Protein AF-A0A7C5NUI6-F1 (afdb_monomer)

Foldseek 3Di:
DAAPFLLSLLVVLVVPVDQQVSQLVLVVLCCCLAVVDDPVNQVLFAQDDPLCLLFGGWDDDDLETEGERTGEDSDAEEDDLVVVVVSVVSVLCCLVVNRPRPSCNVVSVVVVVCQAPLPHAYEYEYHYQYDYDPVSLVSVVVVVVVSSVVVVGNHHYHYHYCYNVNRRVSSVCSVQQHHAHPDDDDDDDDPPQKDWDQDPVVRDIDIDGDDDVVSVCVVDPDVVVVCVNPDDD

Secondary structure (DSSP, 8-state):
---SSHHHHHHHHHTSS-HHHHHHHHHHHHHHHHH---HHHHHHHB--STT-TT-SEEEEETTEEEEEEEE--SS--BPPHHHHHHHHHHHHHHHHTSS--GGGHHHHHHHHHHTT-TT-EEEEEEEESSB--HHHHHHHHHHHHHHHHHTT--SEEEEEEE-HHHHHHHHHHHHTTB-PPPS-------TTSEEEEE-TTT--EEEEE---HHHHHTT-SSHHHHHHHH-B-

Sequence (233 aa):
MEFKDTDDLIRRLSILNDNIEATKKLTEFYAAARLKIDSSLFAKQYTDGSDDGGIDFYHIQDSTFIIFQTKFSASPRKANLSEILREIGKLKNTLTGVNPNRKAEEFVSQLRREVNNKDANLEIVWLTTNVVDQSVKEGVQKDINKWRAANGWQINIDFIVVDKHTLENVIYDVKHGYIPYTGKKTLKLEPAQWMENRWVETNIYSVVCTVNVNDLLRWFNTWEEIDRFLQKM

pLDDT: mean 86.2, std 12.26, range [37.97, 98.31]

Nearest PDB structures (foldseek):
  8yja-assembly1_A  TM=5.101E-01  e=5.412E-01  Vibrio vulnificus MO6-24/O
  1rli-assembly1_B  TM=4.145E-01  e=6.558E+00  Bacillus subtilis

Solvent-accessible surface area (backbone atoms only — not comparable to full-atom values): 13037 Å² total; per-residue (Å²): 135,90,54,89,40,46,66,51,42,38,55,58,36,54,68,45,93,38,70,65,61,28,28,52,52,50,51,51,50,49,38,33,61,48,69,67,46,50,74,73,59,42,64,71,36,46,34,84,64,100,58,28,29,52,38,40,29,55,50,76,53,94,58,32,41,36,35,34,36,68,48,67,43,77,72,59,45,78,61,52,56,70,61,52,51,54,48,51,48,37,29,52,33,25,74,74,61,78,38,68,23,78,86,47,42,68,60,50,54,53,52,64,73,38,32,75,33,70,83,28,38,37,40,41,35,41,36,29,42,26,40,69,55,69,71,40,55,52,51,50,41,52,53,49,52,52,52,37,56,76,71,70,44,48,34,42,76,45,73,43,77,36,23,35,70,51,44,34,51,51,42,52,26,58,75,59,32,37,38,72,65,71,75,86,82,88,80,91,71,60,93,85,34,53,48,80,47,67,42,84,89,77,69,47,77,44,78,50,68,69,75,61,66,69,71,59,52,67,77,40,95,46,70,70,50,48,50,60,55,70,34,66,94

Structure (mmCIF, N/CA/C/O backbone):
data_AF-A0A7C5NUI6-F1
#
_entry.id   AF-A0A7C5NUI6-F1
#
loop_
_atom_site.group_PDB
_atom_site.id
_atom_site.type_symbol
_atom_site.label_atom_id
_atom_site.label_alt_id
_atom_site.label_comp_id
_atom_site.label_asym_id
_atom_site.label_entity_id
_atom_site.label_seq_id
_atom_site.pdbx_PDB_ins_code
_atom_site.Cartn_x
_atom_site.Cartn_y
_atom_site.Cartn_z
_atom_site.occupancy
_atom_site.B_iso_or_equiv
_atom_site.auth_seq_id
_atom_site.auth_comp_id
_atom_site.auth_asym_id
_atom_site.auth_atom_id
_atom_site.pdbx_PDB_model_num
ATOM 1 N N . MET A 1 1 ? 4.894 -11.777 -15.464 1.00 55.03 1 MET A N 1
ATOM 2 C CA . MET A 1 1 ? 6.133 -11.191 -16.021 1.00 55.03 1 MET A CA 1
ATOM 3 C C . MET A 1 1 ? 7.229 -11.459 -15.006 1.00 55.03 1 MET A C 1
ATOM 5 O O . MET A 1 1 ? 7.103 -10.982 -13.889 1.00 55.03 1 MET A O 1
ATOM 9 N N . GLU A 1 2 ? 8.224 -12.282 -15.335 1.00 78.06 2 GLU A N 1
ATOM 10 C CA . GLU A 1 2 ? 9.312 -12.591 -14.396 1.00 78.06 2 GLU A CA 1
ATOM 11 C C . GLU A 1 2 ? 10.446 -11.573 -14.555 1.00 78.06 2 GLU A C 1
ATOM 13 O O . GLU A 1 2 ? 11.090 -11.475 -15.607 1.00 78.06 2 GLU A O 1
ATOM 18 N N . PHE A 1 3 ? 10.648 -10.775 -13.509 1.00 88.06 3 PHE A N 1
ATOM 19 C CA . PHE A 1 3 ? 11.770 -9.850 -13.371 1.00 88.06 3 PHE A CA 1
ATOM 20 C C . PHE A 1 3 ? 12.954 -10.580 -12.745 1.00 88.06 3 PHE A C 1
ATOM 22 O O . PHE A 1 3 ? 12.756 -11.444 -11.894 1.00 88.06 3 PHE A O 1
ATOM 29 N N . LYS A 1 4 ? 14.186 -10.268 -13.164 1.00 88.38 4 LYS A N 1
ATOM 30 C CA . LYS A 1 4 ? 15.378 -10.904 -12.578 1.00 88.38 4 LYS A CA 1
ATOM 31 C C . LYS A 1 4 ? 15.691 -10.386 -11.174 1.00 88.38 4 LYS A C 1
ATOM 33 O O . LYS A 1 4 ? 16.071 -11.170 -10.319 1.00 88.38 4 LYS A O 1
ATOM 38 N N . ASP A 1 5 ? 15.521 -9.105 -10.961 1.00 90.56 5 ASP A N 1
ATOM 39 C CA . ASP A 1 5 ? 15.786 -8.393 -9.721 1.00 90.56 5 ASP A CA 1
ATOM 40 C C . ASP A 1 5 ? 15.102 -7.027 -9.860 1.00 90.56 5 ASP A C 1
ATOM 42 O O . ASP A 1 5 ? 14.476 -6.720 -10.889 1.00 90.56 5 ASP A O 1
ATOM 46 N N . THR A 1 6 ? 15.186 -6.206 -8.823 1.00 92.75 6 THR A N 1
ATOM 47 C CA . THR A 1 6 ? 14.559 -4.883 -8.815 1.00 92.75 6 THR A CA 1
ATOM 48 C C . THR A 1 6 ? 15.175 -3.960 -9.862 1.00 92.75 6 THR A C 1
ATOM 50 O O . THR A 1 6 ? 14.468 -3.122 -10.420 1.00 92.75 6 THR A O 1
ATOM 53 N N . ASP A 1 7 ? 16.461 -4.112 -10.183 1.00 93.38 7 ASP A N 1
ATOM 54 C CA . ASP A 1 7 ? 17.117 -3.295 -11.205 1.00 93.38 7 ASP A CA 1
ATOM 55 C C . ASP A 1 7 ? 16.635 -3.672 -12.618 1.00 93.38 7 ASP A C 1
ATOM 57 O O . ASP A 1 7 ? 16.398 -2.787 -13.442 1.00 93.38 7 ASP A O 1
ATOM 61 N N . ASP A 1 8 ? 16.385 -4.955 -12.901 1.00 94.94 8 ASP A N 1
ATOM 62 C CA . ASP A 1 8 ? 15.739 -5.418 -14.134 1.00 94.94 8 ASP A CA 1
ATOM 63 C C . ASP A 1 8 ? 14.284 -4.940 -14.222 1.00 94.94 8 ASP A C 1
ATOM 65 O O . ASP A 1 8 ? 13.861 -4.501 -15.294 1.00 94.94 8 ASP A O 1
ATOM 69 N N . LEU A 1 9 ? 13.535 -4.962 -13.112 1.00 94.62 9 LEU A N 1
ATOM 70 C CA . LEU A 1 9 ? 12.199 -4.359 -13.031 1.00 94.62 9 LEU A CA 1
ATOM 71 C C . LEU A 1 9 ? 12.252 -2.875 -13.404 1.00 94.62 9 LEU A C 1
ATOM 73 O O . LEU A 1 9 ? 11.581 -2.462 -14.349 1.00 94.62 9 LEU A O 1
ATOM 77 N N . ILE A 1 10 ? 13.084 -2.086 -12.719 1.00 94.56 10 ILE A N 1
ATOM 78 C CA . ILE A 1 10 ? 13.219 -0.646 -12.970 1.00 94.56 10 ILE A CA 1
ATOM 79 C C . ILE A 1 10 ? 13.629 -0.400 -14.418 1.00 94.56 10 ILE A C 1
ATOM 81 O O . ILE A 1 10 ? 12.991 0.391 -15.102 1.00 94.56 10 ILE A O 1
ATOM 85 N N . ARG A 1 11 ? 14.646 -1.105 -14.923 1.00 94.38 11 ARG A N 1
ATOM 86 C CA . ARG A 1 11 ? 15.126 -0.952 -16.301 1.00 94.38 11 ARG A CA 1
ATOM 87 C C . ARG A 1 11 ? 14.028 -1.226 -17.325 1.00 94.38 11 ARG A C 1
ATOM 89 O O . ARG A 1 11 ? 13.920 -0.480 -18.291 1.00 94.38 11 ARG A O 1
ATOM 96 N N . ARG A 1 12 ? 13.225 -2.278 -17.141 1.00 93.94 12 ARG A N 1
ATOM 97 C CA . ARG A 1 12 ? 12.127 -2.609 -18.064 1.00 93.94 12 ARG A CA 1
ATOM 98 C C . ARG A 1 12 ? 11.007 -1.583 -18.012 1.00 93.94 12 ARG A C 1
ATOM 100 O O . ARG A 1 12 ? 10.506 -1.202 -19.064 1.00 93.94 12 ARG A O 1
ATOM 107 N N . LEU A 1 13 ? 10.644 -1.124 -16.817 1.00 93.88 13 LEU A N 1
ATOM 108 C CA . LEU A 1 13 ? 9.632 -0.084 -16.657 1.00 93.88 13 LEU A CA 1
ATOM 109 C C . LEU A 1 13 ? 10.104 1.263 -17.218 1.00 93.88 13 LEU A C 1
ATOM 111 O O . LEU A 1 13 ? 9.317 1.953 -17.848 1.00 93.88 13 LEU A O 1
ATOM 115 N N . SER A 1 14 ? 11.392 1.594 -17.102 1.00 91.75 14 SER A N 1
ATOM 116 C CA . SER A 1 14 ? 11.980 2.821 -17.662 1.00 91.75 14 SER A CA 1
ATOM 117 C C . SER A 1 14 ? 11.965 2.887 -19.194 1.00 91.75 14 SER A C 1
ATOM 119 O O . SER A 1 14 ? 12.135 3.966 -19.749 1.00 91.75 14 SER A O 1
ATOM 121 N N . ILE A 1 15 ? 11.803 1.755 -19.893 1.00 91.75 15 ILE A N 1
ATOM 122 C CA . ILE A 1 15 ? 11.674 1.722 -21.365 1.00 91.75 15 ILE A CA 1
ATOM 123 C C . ILE A 1 15 ? 10.267 2.158 -21.801 1.00 91.75 15 ILE A C 1
ATOM 125 O O . ILE A 1 15 ? 10.063 2.578 -22.941 1.00 91.75 15 ILE A O 1
ATOM 129 N N . LEU A 1 16 ? 9.287 2.077 -20.898 1.00 83.88 16 LEU A N 1
ATOM 130 C CA . LEU A 1 16 ? 7.975 2.664 -21.112 1.00 83.88 16 LEU A CA 1
ATOM 131 C C . LEU A 1 16 ? 8.189 4.180 -21.044 1.00 83.88 16 LEU A C 1
ATOM 133 O O . LEU A 1 16 ? 8.435 4.723 -19.973 1.00 83.88 16 LEU A O 1
ATOM 137 N N . ASN A 1 17 ? 8.149 4.867 -22.187 1.00 69.50 17 ASN A N 1
ATOM 138 C CA . ASN A 1 17 ? 8.405 6.314 -22.306 1.00 69.50 17 ASN A CA 1
ATOM 139 C C . ASN A 1 17 ? 7.356 7.202 -21.586 1.00 69.50 17 ASN A C 1
ATOM 141 O O . ASN A 1 17 ? 7.236 8.388 -21.885 1.00 69.50 17 ASN A O 1
ATOM 145 N N . ASP A 1 18 ? 6.588 6.631 -20.660 1.00 83.00 1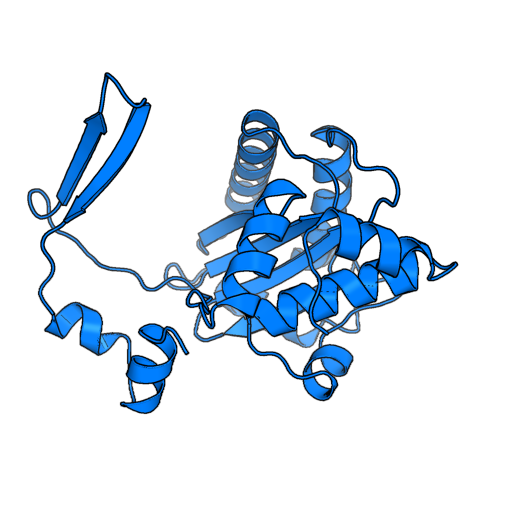8 ASP A N 1
ATOM 146 C CA . ASP A 1 18 ? 5.533 7.259 -19.884 1.00 83.00 18 ASP A CA 1
ATOM 147 C C . ASP A 1 18 ? 5.622 6.804 -18.416 1.00 83.00 18 ASP A C 1
ATOM 149 O O . ASP A 1 18 ? 5.443 5.627 -18.089 1.00 83.00 18 ASP A O 1
ATOM 153 N N . ASN A 1 19 ? 5.885 7.759 -17.518 1.00 84.44 19 ASN A N 1
ATOM 154 C CA . ASN A 1 19 ? 5.946 7.517 -16.075 1.00 84.44 19 ASN A CA 1
ATOM 155 C C . ASN A 1 19 ? 4.603 7.047 -15.499 1.00 84.44 19 ASN A C 1
ATOM 157 O O . ASN A 1 19 ? 4.601 6.364 -14.472 1.00 84.44 19 ASN A O 1
ATOM 161 N N . ILE A 1 20 ? 3.479 7.410 -16.125 1.00 87.50 20 ILE A N 1
ATOM 162 C CA . ILE A 1 20 ? 2.146 6.975 -15.699 1.00 87.50 20 ILE A CA 1
ATOM 163 C C . ILE A 1 20 ? 2.014 5.475 -15.960 1.00 87.50 20 ILE A C 1
ATOM 165 O O . ILE A 1 20 ? 1.755 4.709 -15.032 1.00 87.50 20 ILE A O 1
ATOM 169 N N . GLU A 1 21 ? 2.310 5.030 -17.182 1.00 90.75 21 GLU A N 1
ATOM 170 C CA . GLU A 1 21 ? 2.282 3.606 -17.529 1.00 90.75 21 GLU A CA 1
ATOM 171 C C . GLU A 1 21 ? 3.308 2.793 -16.718 1.00 90.75 21 GLU A C 1
ATOM 173 O O . GLU A 1 21 ? 2.997 1.698 -16.246 1.00 90.75 21 GLU A O 1
ATOM 178 N N . ALA A 1 22 ? 4.506 3.333 -16.468 1.00 92.56 22 ALA A N 1
ATOM 179 C CA . ALA A 1 22 ? 5.491 2.690 -15.595 1.00 92.56 22 ALA A CA 1
ATOM 180 C C . ALA A 1 22 ? 4.980 2.534 -14.150 1.00 92.56 22 ALA A C 1
ATOM 182 O O . ALA A 1 22 ? 5.147 1.472 -13.544 1.00 92.56 22 ALA A O 1
ATOM 183 N N . THR A 1 23 ? 4.315 3.561 -13.612 1.00 93.00 23 THR A N 1
ATOM 184 C CA . THR A 1 23 ? 3.687 3.521 -12.282 1.00 93.00 23 THR A CA 1
ATOM 185 C C . THR A 1 23 ? 2.588 2.466 -12.245 1.00 93.00 23 THR A C 1
ATOM 187 O O . THR A 1 23 ? 2.624 1.586 -11.390 1.00 93.00 23 THR A O 1
ATOM 190 N N . LYS A 1 24 ? 1.684 2.468 -13.228 1.00 94.00 24 LYS A N 1
ATOM 191 C CA . LYS A 1 24 ? 0.619 1.470 -13.365 1.00 94.00 24 LYS A CA 1
ATOM 192 C C . LYS A 1 24 ? 1.153 0.044 -13.414 1.00 94.00 24 LYS A C 1
ATOM 194 O O . LYS A 1 24 ? 0.630 -0.830 -12.728 1.00 94.00 24 LYS A O 1
ATOM 199 N N . LYS A 1 25 ? 2.200 -0.207 -14.202 1.00 94.50 25 LYS A N 1
ATOM 200 C CA . LYS A 1 25 ? 2.812 -1.537 -14.329 1.00 94.50 25 LYS A CA 1
ATOM 201 C C . LYS A 1 25 ? 3.523 -1.982 -13.056 1.00 94.50 25 LYS A C 1
ATOM 203 O O . LYS A 1 25 ? 3.484 -3.170 -12.738 1.00 94.50 25 LYS A O 1
ATOM 208 N N . LEU A 1 26 ? 4.116 -1.054 -12.302 1.00 95.88 26 LEU A N 1
ATOM 209 C CA . LEU A 1 26 ? 4.642 -1.337 -10.967 1.00 95.88 26 LEU A CA 1
ATOM 210 C C . LEU A 1 26 ? 3.517 -1.729 -9.997 1.00 95.88 26 LEU A C 1
ATOM 212 O O . LEU A 1 26 ? 3.643 -2.731 -9.290 1.00 95.88 26 LEU A O 1
ATOM 216 N N . THR A 1 27 ? 2.411 -0.980 -9.994 1.00 96.12 27 THR A N 1
ATOM 217 C CA . THR A 1 27 ? 1.225 -1.276 -9.178 1.00 96.12 27 THR A CA 1
ATOM 218 C C . THR A 1 27 ? 0.625 -2.636 -9.545 1.00 96.12 27 THR A C 1
ATOM 220 O O . THR A 1 27 ? 0.371 -3.442 -8.653 1.00 96.12 27 THR A O 1
ATOM 223 N N . GLU A 1 28 ? 0.459 -2.925 -10.841 1.00 95.56 28 GLU A N 1
ATOM 224 C CA . GLU A 1 28 ? -0.064 -4.201 -11.352 1.00 95.56 28 GLU A CA 1
ATOM 225 C C . GLU A 1 28 ? 0.832 -5.372 -10.937 1.00 95.56 28 GLU A C 1
ATOM 227 O O . GLU A 1 28 ? 0.337 -6.380 -10.433 1.00 95.56 28 GLU A O 1
ATOM 232 N N . PHE A 1 29 ? 2.156 -5.227 -11.082 1.00 94.44 29 PHE A N 1
ATOM 233 C CA . PHE A 1 29 ? 3.116 -6.237 -10.639 1.00 94.44 29 PHE A CA 1
ATOM 234 C C . PHE A 1 29 ? 2.954 -6.551 -9.150 1.00 94.44 29 PHE A C 1
ATOM 236 O O . PHE A 1 29 ? 2.818 -7.719 -8.784 1.00 94.44 29 PHE A O 1
ATOM 243 N N . TYR A 1 30 ? 2.947 -5.525 -8.295 1.00 94.19 30 TYR A N 1
ATOM 244 C CA . TYR A 1 30 ? 2.865 -5.734 -6.854 1.00 94.19 30 TYR A CA 1
ATOM 245 C C . TYR A 1 30 ? 1.499 -6.294 -6.431 1.00 94.19 30 TYR A C 1
ATOM 247 O O . TYR A 1 30 ? 1.446 -7.228 -5.632 1.00 94.19 30 TYR A O 1
ATOM 255 N N . ALA A 1 31 ? 0.398 -5.800 -7.008 1.00 93.56 31 ALA A N 1
ATOM 256 C CA . ALA A 1 31 ? -0.945 -6.322 -6.752 1.00 93.56 31 ALA A CA 1
ATOM 257 C C . ALA A 1 31 ? -1.065 -7.804 -7.148 1.00 93.56 31 ALA A C 1
ATOM 259 O O . ALA A 1 31 ? -1.559 -8.618 -6.368 1.00 93.56 31 ALA A O 1
ATOM 260 N N . ALA A 1 32 ? -0.551 -8.191 -8.316 1.00 91.25 32 ALA A N 1
ATOM 261 C CA . ALA A 1 32 ? -0.559 -9.583 -8.756 1.00 91.25 32 ALA A CA 1
ATOM 262 C C . ALA A 1 32 ? 0.326 -10.477 -7.870 1.00 91.25 32 ALA A C 1
ATOM 264 O O . ALA A 1 32 ? -0.080 -11.577 -7.483 1.00 91.25 32 ALA A O 1
ATOM 265 N N . ALA A 1 33 ? 1.524 -10.004 -7.516 1.00 88.19 33 ALA A N 1
ATOM 266 C CA . ALA A 1 33 ? 2.463 -10.745 -6.678 1.00 88.19 33 ALA A CA 1
ATOM 267 C C . ALA A 1 33 ? 1.897 -10.993 -5.274 1.00 88.19 33 ALA A C 1
ATOM 269 O O . ALA A 1 33 ? 1.941 -12.115 -4.767 1.00 88.19 33 ALA A O 1
ATOM 270 N N . ARG A 1 34 ? 1.349 -9.939 -4.664 1.00 85.88 34 ARG A N 1
ATOM 271 C CA . ARG A 1 34 ? 1.064 -9.885 -3.232 1.00 85.88 34 ARG A CA 1
ATOM 272 C C . ARG A 1 34 ? -0.400 -10.172 -2.903 1.00 85.88 34 ARG A C 1
ATOM 274 O O . ARG A 1 34 ? -0.662 -10.836 -1.908 1.00 85.88 34 ARG A O 1
ATOM 281 N N . LEU A 1 35 ? -1.336 -9.715 -3.735 1.00 87.19 35 LEU A N 1
ATOM 282 C CA . LEU A 1 35 ? -2.787 -9.849 -3.530 1.00 87.19 35 LEU A CA 1
ATOM 283 C C . LEU A 1 35 ? -3.449 -10.860 -4.483 1.00 87.19 35 LEU A C 1
ATOM 285 O O . LEU A 1 35 ? -4.649 -11.088 -4.387 1.00 87.19 35 LEU A O 1
ATOM 289 N N . LYS A 1 36 ? -2.693 -11.459 -5.417 1.00 85.81 36 LYS A N 1
ATOM 290 C CA . LYS A 1 36 ? -3.215 -12.402 -6.431 1.00 85.81 36 LYS A CA 1
ATOM 291 C C . LYS A 1 36 ? -4.334 -11.825 -7.297 1.00 85.81 36 LYS A C 1
ATOM 293 O O . LYS A 1 36 ? -5.205 -12.545 -7.774 1.00 85.81 36 LYS A O 1
ATOM 298 N N . ILE A 1 37 ? -4.264 -10.521 -7.537 1.00 89.50 37 ILE A N 1
ATOM 299 C CA . ILE A 1 37 ? -5.205 -9.795 -8.384 1.00 89.50 37 ILE A CA 1
ATOM 300 C C . ILE A 1 37 ? -4.847 -10.038 -9.847 1.00 89.50 37 ILE A C 1
ATOM 302 O O . ILE A 1 37 ? -3.723 -9.768 -10.271 1.00 89.50 37 ILE A O 1
ATOM 306 N N . ASP A 1 38 ? -5.803 -10.548 -10.620 1.00 90.69 38 ASP A N 1
ATOM 307 C CA . ASP A 1 38 ? -5.663 -10.667 -12.068 1.00 90.69 38 ASP A CA 1
ATOM 308 C C . ASP A 1 38 ? -5.817 -9.305 -12.770 1.00 90.69 38 ASP A C 1
ATOM 310 O O . ASP A 1 38 ? -6.366 -8.350 -12.216 1.00 90.69 38 ASP A O 1
ATOM 314 N N . SER A 1 39 ? -5.368 -9.207 -14.024 1.00 91.38 39 SER A N 1
ATOM 315 C CA . SER A 1 39 ? -5.403 -7.948 -14.781 1.00 91.38 39 SER A CA 1
ATOM 316 C C . SER A 1 39 ? -6.815 -7.380 -14.987 1.00 91.38 39 SER A C 1
ATOM 318 O O . SER A 1 39 ? -6.969 -6.165 -15.119 1.00 91.38 39 SER A O 1
ATOM 320 N N . SER A 1 40 ? -7.857 -8.220 -15.015 1.00 93.50 40 SER A N 1
ATOM 321 C CA . SER A 1 40 ? -9.240 -7.765 -15.204 1.00 93.50 40 SER A CA 1
ATOM 322 C C . SER A 1 40 ? -9.790 -7.097 -13.945 1.00 93.50 40 SER A C 1
ATOM 324 O O . SER A 1 40 ? -10.441 -6.052 -14.031 1.00 93.50 40 SER A O 1
ATOM 326 N N . LEU A 1 41 ? -9.491 -7.661 -12.772 1.00 92.94 41 LEU A N 1
ATOM 327 C CA . LEU A 1 41 ? -9.836 -7.075 -11.485 1.00 92.94 41 LEU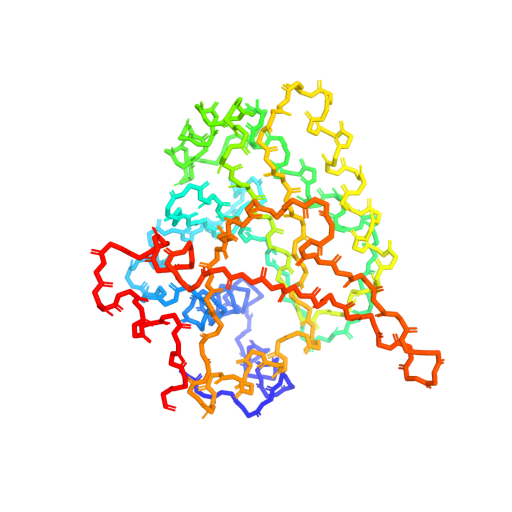 A CA 1
ATOM 328 C C . LEU A 1 41 ? -8.966 -5.848 -11.201 1.00 92.94 41 LEU A C 1
ATOM 330 O O . LEU A 1 41 ? -9.493 -4.818 -10.781 1.00 92.94 41 LEU A O 1
ATOM 334 N N . PHE A 1 42 ? -7.674 -5.911 -11.537 1.00 94.94 42 PHE A N 1
ATOM 335 C CA . PHE A 1 42 ? -6.765 -4.774 -11.437 1.00 94.94 42 PHE A CA 1
ATOM 336 C C . PHE A 1 42 ? -7.297 -3.561 -12.203 1.00 94.94 42 PHE A C 1
ATOM 338 O O . PHE A 1 42 ? -7.398 -2.477 -11.641 1.00 94.94 42 PHE A O 1
ATOM 345 N N . ALA A 1 43 ? -7.725 -3.741 -13.455 1.00 92.00 43 ALA A N 1
ATOM 346 C CA . ALA A 1 43 ? -8.252 -2.650 -14.273 1.00 92.00 43 ALA A CA 1
ATOM 347 C C . ALA A 1 43 ? -9.508 -1.978 -13.683 1.00 92.00 43 ALA A C 1
ATOM 349 O O . ALA A 1 43 ? -9.739 -0.799 -13.939 1.00 92.00 43 ALA A O 1
ATOM 350 N N . LYS A 1 44 ? -10.313 -2.706 -12.895 1.00 91.44 44 LYS A N 1
ATOM 351 C CA . LYS A 1 44 ? -11.495 -2.161 -12.203 1.00 91.44 44 LYS A CA 1
ATOM 352 C C . LYS A 1 44 ? -11.139 -1.385 -10.935 1.00 91.44 44 LYS A C 1
ATOM 354 O O . LYS A 1 44 ? -11.903 -0.519 -10.530 1.00 91.44 44 LYS A O 1
ATOM 359 N N . GLN A 1 45 ? -10.021 -1.732 -10.306 1.00 94.00 45 GLN A N 1
ATOM 360 C CA . GLN A 1 45 ? -9.584 -1.213 -9.007 1.00 94.00 45 GLN A CA 1
ATOM 361 C C . GLN A 1 45 ? -8.454 -0.178 -9.114 1.00 94.00 45 GLN A C 1
ATOM 363 O O . GLN A 1 45 ? -8.161 0.516 -8.144 1.00 94.00 45 GLN A O 1
ATOM 368 N N . TYR A 1 46 ? -7.821 -0.066 -10.283 1.00 92.88 46 TYR A N 1
ATOM 369 C CA . TYR A 1 46 ? -6.797 0.927 -10.581 1.00 92.88 46 TYR A CA 1
ATOM 370 C C . TYR A 1 46 ? -7.425 2.282 -10.916 1.00 92.88 46 TYR A C 1
ATOM 372 O O . TYR A 1 46 ? -8.283 2.413 -11.796 1.00 92.88 46 TYR A O 1
ATOM 380 N N . THR A 1 47 ? -6.963 3.316 -10.229 1.00 86.75 47 THR A N 1
ATOM 381 C CA . THR A 1 47 ? -7.505 4.667 -10.287 1.00 86.75 47 THR A CA 1
ATOM 382 C C . THR A 1 47 ? -6.495 5.611 -10.919 1.00 86.75 47 THR A C 1
ATOM 384 O O . THR A 1 47 ? -5.748 6.297 -10.246 1.00 86.75 47 THR A O 1
ATOM 387 N N . ASP A 1 48 ? -6.503 5.648 -12.250 1.00 70.38 48 ASP A N 1
ATOM 388 C CA . ASP A 1 48 ? -5.711 6.596 -13.044 1.00 70.38 48 ASP A CA 1
ATOM 389 C C . ASP A 1 48 ? -6.449 7.933 -13.249 1.00 70.38 48 ASP A C 1
ATOM 391 O O . ASP A 1 48 ? -7.659 7.920 -13.540 1.00 70.38 48 ASP A O 1
ATOM 395 N N . GLY A 1 49 ? -5.731 9.059 -13.168 1.00 63.94 49 GLY A N 1
ATOM 396 C CA . GLY A 1 49 ? -6.198 10.388 -13.581 1.00 63.94 49 GLY A CA 1
ATOM 397 C C . GLY A 1 49 ? -5.891 11.537 -12.612 1.00 63.94 49 GLY A C 1
ATOM 398 O O . GLY A 1 49 ? -5.447 11.346 -11.488 1.00 63.94 49 GLY A O 1
ATOM 399 N N . SER A 1 50 ? -6.188 12.768 -13.043 1.00 58.56 50 SER A N 1
ATO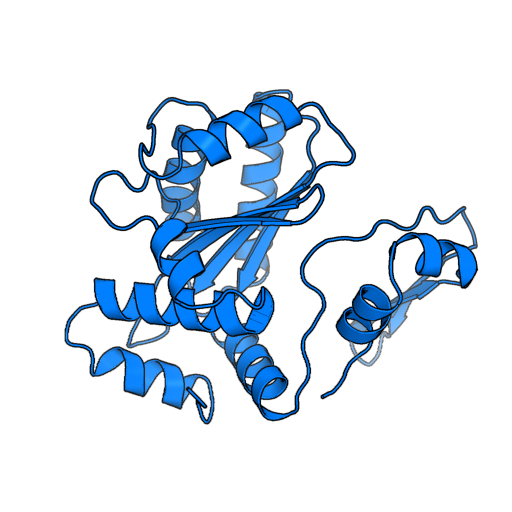M 400 C CA . SER A 1 50 ? -5.959 14.006 -12.273 1.00 58.56 50 SER A CA 1
ATOM 401 C C . SER A 1 50 ? -6.746 14.111 -10.957 1.00 58.56 50 SER A C 1
ATOM 403 O O . SER A 1 50 ? -6.391 14.931 -10.112 1.00 58.56 50 SER A O 1
ATOM 405 N N . ASP A 1 51 ? -7.772 13.272 -10.777 1.00 61.12 51 ASP A N 1
ATOM 406 C CA . ASP A 1 51 ? -8.680 13.250 -9.619 1.00 61.12 51 ASP A CA 1
ATOM 407 C C . ASP A 1 51 ? -8.534 11.955 -8.786 1.00 61.12 51 ASP A C 1
ATOM 409 O O . ASP A 1 51 ? -9.477 11.506 -8.131 1.00 61.12 51 ASP A O 1
ATOM 413 N N . ASP A 1 52 ? -7.354 11.324 -8.817 1.00 69.31 52 ASP A N 1
ATOM 414 C CA . ASP A 1 52 ? -7.047 10.083 -8.085 1.00 69.31 52 ASP A CA 1
ATOM 415 C C . ASP A 1 52 ? -7.147 10.223 -6.551 1.00 69.31 52 ASP A C 1
ATOM 417 O O . ASP A 1 52 ? -7.250 9.238 -5.813 1.00 69.31 52 ASP A O 1
ATOM 421 N N . GLY A 1 53 ? -7.134 11.455 -6.036 1.00 79.25 53 GLY A N 1
ATOM 422 C CA . GLY A 1 53 ? -7.183 11.722 -4.605 1.00 79.25 53 GLY A CA 1
ATOM 423 C C . GLY A 1 53 ? -6.033 11.072 -3.819 1.00 79.25 53 GLY A C 1
ATOM 424 O O . GLY A 1 53 ? -6.163 10.876 -2.612 1.00 79.25 53 GLY A O 1
ATOM 425 N N . GLY A 1 54 ? -4.920 10.723 -4.470 1.00 87.44 54 GLY A N 1
ATOM 426 C CA . GLY A 1 54 ? -3.804 9.986 -3.874 1.00 87.44 54 GLY A CA 1
ATOM 427 C C . GLY A 1 54 ? -4.062 8.497 -3.603 1.00 87.44 54 GLY A C 1
ATOM 428 O O . GLY A 1 54 ? -3.361 7.917 -2.774 1.00 87.44 54 GLY A O 1
ATOM 429 N N . ILE A 1 55 ? -5.071 7.906 -4.245 1.00 93.38 55 ILE A N 1
ATOM 430 C CA . ILE A 1 55 ? -5.311 6.460 -4.304 1.00 93.38 55 ILE A CA 1
ATOM 431 C C . ILE A 1 55 ? -4.979 6.043 -5.736 1.00 93.38 55 ILE A C 1
ATOM 433 O O . ILE A 1 55 ? -5.659 6.504 -6.646 1.00 93.38 55 ILE A O 1
ATOM 437 N N . ASP A 1 56 ? -3.986 5.177 -5.938 1.00 92.88 56 ASP A N 1
ATOM 438 C CA . ASP A 1 56 ? -3.664 4.626 -7.267 1.00 92.88 56 ASP A CA 1
ATOM 439 C C . ASP A 1 56 ? -4.353 3.280 -7.506 1.00 92.88 56 ASP A C 1
ATOM 441 O O . ASP A 1 56 ? -4.674 2.907 -8.632 1.00 92.88 56 ASP A O 1
ATOM 445 N N . PHE A 1 57 ? -4.551 2.510 -6.441 1.00 95.56 57 PHE A N 1
ATOM 446 C CA . PHE A 1 57 ? -5.237 1.227 -6.471 1.00 95.56 57 PHE A CA 1
ATOM 447 C C . PHE A 1 57 ? -5.843 0.952 -5.100 1.00 95.56 57 PHE A C 1
ATOM 449 O O . PHE A 1 57 ? -5.295 1.372 -4.077 1.00 95.56 57 PHE A O 1
ATOM 456 N N . TYR A 1 58 ? -6.962 0.235 -5.068 1.00 95.94 58 TYR A N 1
ATOM 457 C CA . TYR A 1 58 ? -7.602 -0.168 -3.824 1.00 95.94 58 TYR A CA 1
ATOM 458 C C . TYR A 1 58 ? -8.085 -1.615 -3.874 1.00 95.94 58 TYR A C 1
ATOM 460 O O . TYR A 1 58 ? -8.448 -2.140 -4.923 1.00 95.94 58 TYR A O 1
ATOM 468 N N . HIS A 1 59 ? -8.136 -2.260 -2.717 1.00 95.69 59 HIS A N 1
ATOM 469 C CA . HIS A 1 59 ? -8.668 -3.609 -2.585 1.00 95.69 59 HIS A CA 1
ATOM 470 C C . HIS A 1 59 ? -9.294 -3.809 -1.204 1.00 95.69 59 HIS A C 1
ATOM 472 O O . HIS A 1 59 ? -8.921 -3.134 -0.246 1.00 95.69 59 HIS A O 1
ATOM 478 N N . ILE A 1 60 ? -10.247 -4.731 -1.097 1.00 93.19 60 ILE A N 1
ATOM 479 C CA . ILE A 1 60 ? -10.826 -5.151 0.182 1.00 93.19 60 ILE A CA 1
ATOM 480 C C . ILE A 1 60 ? -10.654 -6.657 0.271 1.00 93.19 60 ILE A C 1
ATOM 482 O O . ILE A 1 60 ? -11.097 -7.379 -0.620 1.00 93.19 60 ILE A O 1
ATOM 486 N N . GLN A 1 61 ? -10.024 -7.109 1.348 1.00 87.38 61 GLN A N 1
ATOM 487 C CA . GLN A 1 61 ? -9.844 -8.520 1.652 1.00 87.38 61 GLN A CA 1
ATOM 488 C C . GLN A 1 61 ? -10.214 -8.742 3.119 1.00 87.38 61 GLN A C 1
ATOM 490 O O . GLN A 1 61 ? -9.596 -8.161 4.010 1.00 87.38 61 GLN A O 1
ATOM 495 N N . ASP A 1 62 ? -11.226 -9.571 3.370 1.00 85.12 62 ASP A N 1
ATOM 496 C CA . ASP A 1 62 ? -11.833 -9.752 4.694 1.00 85.12 62 ASP A CA 1
ATOM 497 C C . ASP A 1 62 ? -12.235 -8.398 5.330 1.00 85.12 62 ASP A C 1
ATOM 499 O O . ASP A 1 62 ? -12.992 -7.631 4.737 1.00 85.12 62 ASP A O 1
ATOM 503 N N . SER A 1 63 ? -11.724 -8.089 6.528 1.00 86.75 63 SER A N 1
ATOM 504 C CA . SER A 1 63 ? -11.908 -6.812 7.232 1.00 86.75 63 SER A CA 1
ATOM 505 C C . SER A 1 63 ? -10.772 -5.807 6.984 1.00 86.75 63 SER A C 1
ATOM 507 O O . SER A 1 63 ? -10.654 -4.809 7.703 1.00 86.75 63 SER A O 1
ATOM 509 N N . THR A 1 64 ? -9.921 -6.055 5.984 1.00 92.31 64 THR A N 1
ATOM 510 C CA . THR A 1 64 ? -8.797 -5.185 5.634 1.00 92.31 64 THR A CA 1
ATOM 511 C C . THR A 1 64 ? -9.082 -4.408 4.352 1.00 92.31 64 THR A C 1
ATOM 513 O O . THR A 1 64 ? -9.240 -4.967 3.267 1.00 92.31 64 THR A O 1
ATOM 516 N N . PHE A 1 65 ? -9.076 -3.086 4.482 1.00 96.06 65 PHE A N 1
ATOM 517 C CA . PHE A 1 65 ? -9.087 -2.127 3.387 1.00 96.06 65 PHE A CA 1
ATOM 518 C C . PHE A 1 65 ? -7.648 -1.818 2.997 1.00 96.06 65 PHE A C 1
ATOM 520 O O . PHE A 1 65 ? -6.836 -1.471 3.849 1.00 96.06 65 PHE A O 1
ATOM 527 N N . ILE A 1 66 ? -7.321 -1.925 1.717 1.00 96.69 66 ILE A N 1
ATOM 528 C CA . ILE A 1 66 ? -5.959 -1.765 1.213 1.00 96.69 66 ILE A CA 1
ATOM 529 C C . ILE A 1 66 ? -5.960 -0.638 0.191 1.00 96.69 66 ILE A C 1
ATOM 531 O O . ILE A 1 66 ? -6.762 -0.643 -0.741 1.00 96.69 66 ILE A O 1
ATOM 535 N N . ILE A 1 67 ? -5.053 0.319 0.360 1.00 96.38 67 ILE A N 1
ATOM 536 C CA . ILE A 1 67 ? -4.822 1.416 -0.578 1.00 96.38 67 ILE A CA 1
ATOM 537 C C . ILE A 1 67 ? -3.364 1.393 -0.995 1.00 96.38 67 ILE A C 1
ATOM 539 O O . ILE A 1 67 ? -2.479 1.388 -0.143 1.00 96.38 67 ILE A O 1
ATOM 543 N N . PHE A 1 68 ? -3.107 1.433 -2.296 1.00 96.38 68 PHE A N 1
ATOM 544 C CA . PHE A 1 68 ? -1.770 1.666 -2.821 1.00 96.38 68 PHE A CA 1
ATOM 545 C C . PHE A 1 68 ? -1.635 3.125 -3.236 1.00 96.38 68 PHE A C 1
ATOM 547 O O . PHE A 1 68 ? -2.498 3.677 -3.919 1.00 96.38 68 PHE A O 1
ATOM 554 N N . GLN A 1 69 ? -0.512 3.715 -2.849 1.00 95.00 69 GLN A N 1
ATOM 555 C CA . GLN A 1 69 ? -0.007 4.962 -3.389 1.00 95.00 69 GLN A CA 1
ATOM 556 C C . GLN A 1 69 ? 1.387 4.690 -3.953 1.00 95.00 69 GLN A C 1
ATOM 558 O O . GLN A 1 69 ? 2.302 4.305 -3.221 1.00 95.00 69 GLN A O 1
ATOM 563 N N . THR A 1 70 ? 1.535 4.838 -5.263 1.00 95.19 70 THR A N 1
ATOM 564 C CA . THR A 1 70 ? 2.661 4.334 -6.048 1.00 95.19 70 THR A CA 1
ATOM 565 C C . THR A 1 70 ? 3.487 5.484 -6.613 1.00 95.19 70 THR A C 1
ATOM 567 O O . THR A 1 70 ? 2.975 6.454 -7.167 1.00 95.19 70 THR A O 1
ATOM 570 N N . LYS A 1 71 ? 4.813 5.390 -6.502 1.00 93.38 71 LYS A N 1
ATOM 571 C CA . LYS A 1 71 ? 5.753 6.340 -7.109 1.00 93.38 71 LYS A CA 1
ATOM 572 C C . LYS A 1 71 ? 6.894 5.605 -7.791 1.00 93.38 71 LYS A C 1
ATOM 574 O O . LYS A 1 71 ? 7.811 5.111 -7.130 1.00 93.38 71 LYS A O 1
ATOM 579 N N . PHE A 1 72 ? 6.867 5.591 -9.118 1.00 94.69 72 PHE A N 1
ATOM 580 C CA . PHE A 1 72 ? 7.978 5.108 -9.925 1.00 94.69 72 PHE A CA 1
ATOM 581 C C . PHE A 1 72 ? 9.065 6.183 -10.103 1.00 94.69 72 PHE A C 1
ATOM 583 O O . PHE A 1 72 ? 8.780 7.358 -10.327 1.00 94.69 72 PHE A O 1
ATOM 590 N N . SER A 1 73 ? 10.324 5.760 -10.025 1.00 93.81 73 SER A N 1
ATOM 591 C CA . SER A 1 73 ? 11.507 6.518 -10.434 1.00 93.81 73 SER A CA 1
ATOM 592 C C . SER A 1 73 ? 12.453 5.602 -11.205 1.00 93.81 73 SER A C 1
ATOM 594 O O . SER A 1 73 ? 12.888 4.574 -10.677 1.00 93.81 73 SER A O 1
ATOM 596 N N . ALA A 1 74 ? 12.818 6.008 -12.421 1.00 93.56 74 ALA A N 1
ATOM 597 C CA . ALA A 1 74 ? 13.840 5.338 -13.227 1.00 93.56 74 ALA A CA 1
ATOM 598 C C . ALA A 1 74 ? 15.240 5.406 -12.585 1.00 93.56 74 ALA A C 1
ATOM 600 O O . ALA A 1 74 ? 16.076 4.535 -12.817 1.00 93.56 74 ALA A O 1
ATOM 601 N N . SER A 1 75 ? 15.469 6.422 -11.746 1.00 93.38 75 SER A N 1
ATOM 602 C CA . SER A 1 75 ? 16.710 6.647 -11.003 1.00 93.38 75 SER A CA 1
ATOM 603 C C . SER A 1 75 ? 16.393 6.679 -9.504 1.00 93.38 75 SER A C 1
ATOM 605 O O . SER A 1 75 ? 16.112 7.753 -8.959 1.00 93.38 75 SER A O 1
ATOM 607 N N . PRO A 1 76 ? 16.365 5.515 -8.829 1.00 92.81 76 PRO A N 1
ATOM 608 C CA . PRO A 1 76 ? 16.095 5.423 -7.400 1.00 92.81 76 PRO A CA 1
ATOM 609 C C . PRO A 1 76 ? 16.949 6.372 -6.564 1.00 92.81 76 PRO A C 1
ATOM 611 O O . PRO A 1 76 ? 18.169 6.436 -6.711 1.00 92.81 76 PRO A O 1
ATOM 614 N N . ARG A 1 77 ? 16.307 7.069 -5.632 1.00 94.88 77 ARG A N 1
ATOM 615 C CA . ARG A 1 77 ? 16.956 7.925 -4.634 1.00 94.88 77 ARG A CA 1
ATOM 616 C C . ARG A 1 77 ? 16.352 7.685 -3.258 1.00 94.88 77 ARG A C 1
ATOM 618 O O . ARG A 1 77 ? 15.342 6.997 -3.128 1.00 94.88 77 ARG A O 1
ATOM 625 N N . LYS A 1 78 ? 16.941 8.283 -2.224 1.00 95.56 78 LYS A N 1
ATOM 626 C CA . LYS A 1 78 ? 16.307 8.325 -0.904 1.00 95.56 78 LYS A CA 1
ATOM 627 C C . LYS A 1 78 ? 15.070 9.222 -0.940 1.00 95.56 78 LYS A C 1
ATOM 629 O O . LYS A 1 78 ? 15.153 10.369 -1.384 1.00 95.56 78 LYS A O 1
ATOM 634 N N . ALA A 1 79 ? 13.936 8.701 -0.483 1.00 93.81 79 ALA A N 1
ATOM 635 C CA . ALA A 1 79 ? 12.700 9.460 -0.366 1.00 93.81 79 ALA A CA 1
ATOM 636 C C . ALA A 1 79 ? 12.755 10.419 0.831 1.00 93.81 79 ALA A C 1
ATOM 638 O O . ALA A 1 79 ? 13.323 10.108 1.878 1.00 93.81 79 ALA A O 1
ATOM 639 N N . ASN A 1 80 ? 12.130 11.586 0.683 1.00 93.19 80 ASN A N 1
ATOM 640 C CA . ASN A 1 80 ? 12.013 12.569 1.755 1.00 93.19 80 ASN A CA 1
ATOM 641 C C . ASN A 1 80 ? 10.664 12.419 2.473 1.00 93.19 80 ASN A C 1
ATOM 643 O O . ASN A 1 80 ? 9.627 12.265 1.830 1.00 93.19 80 ASN A O 1
ATOM 647 N N . LEU A 1 81 ? 10.668 12.547 3.802 1.00 95.44 81 LEU A N 1
ATOM 648 C CA . LEU A 1 81 ? 9.459 12.597 4.621 1.00 95.44 81 LEU A CA 1
ATOM 649 C C . LEU A 1 81 ? 8.432 13.617 4.108 1.00 95.44 81 LEU A C 1
ATOM 651 O O . LEU A 1 81 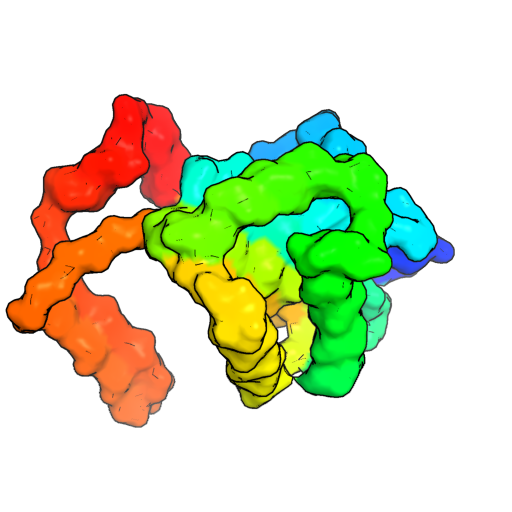? 7.259 13.281 3.996 1.00 95.44 81 LEU A O 1
ATOM 655 N N . SER A 1 82 ? 8.848 14.838 3.760 1.00 95.62 82 SER A N 1
ATOM 656 C CA . SER A 1 82 ? 7.914 15.883 3.310 1.00 95.62 82 SER A CA 1
ATOM 657 C C . SER A 1 82 ? 7.214 15.533 1.995 1.00 95.62 82 SER A C 1
ATOM 659 O O . SER A 1 82 ? 6.045 15.867 1.804 1.00 95.62 82 SER A O 1
ATOM 661 N N . GLU A 1 83 ? 7.911 14.830 1.102 1.00 93.00 83 GLU A N 1
ATOM 662 C CA . GLU A 1 83 ? 7.372 14.360 -0.172 1.00 93.00 83 GLU A CA 1
ATOM 663 C C . GLU A 1 83 ? 6.286 13.308 0.052 1.00 93.00 83 GLU A C 1
ATOM 665 O O . GLU A 1 83 ? 5.192 13.444 -0.494 1.00 93.00 83 GLU A O 1
ATOM 670 N N . ILE A 1 84 ? 6.552 12.320 0.911 1.00 95.94 84 ILE A N 1
ATOM 671 C CA . ILE A 1 84 ? 5.573 11.280 1.246 1.00 95.94 84 ILE A CA 1
ATOM 672 C C . ILE A 1 84 ? 4.374 11.898 1.972 1.00 95.94 84 ILE A C 1
ATOM 674 O O . ILE A 1 84 ? 3.235 11.654 1.587 1.00 95.94 84 ILE A O 1
ATOM 678 N N . LEU A 1 85 ? 4.603 12.762 2.968 1.00 96.88 85 LEU A N 1
ATOM 679 C CA . LEU A 1 85 ? 3.523 13.418 3.713 1.00 96.88 85 LEU A CA 1
ATOM 680 C C . LEU A 1 85 ? 2.601 14.249 2.815 1.00 96.88 85 LEU A C 1
ATOM 682 O O . LEU A 1 85 ? 1.392 14.258 3.036 1.00 96.88 85 LEU A O 1
ATOM 686 N N . ARG A 1 86 ? 3.137 14.917 1.786 1.00 94.38 86 ARG A N 1
ATOM 687 C CA . ARG A 1 86 ? 2.318 15.664 0.822 1.00 94.38 86 ARG A CA 1
ATOM 688 C C . ARG A 1 86 ? 1.364 14.746 0.061 1.00 94.38 86 ARG A C 1
ATOM 690 O O . ARG A 1 86 ? 0.189 15.072 -0.078 1.00 94.38 86 ARG A O 1
ATOM 697 N N . GLU A 1 87 ? 1.855 13.609 -0.422 1.00 92.50 87 GLU A N 1
ATOM 698 C CA . GLU A 1 87 ? 1.025 12.652 -1.158 1.00 92.50 87 GLU A CA 1
ATOM 699 C C . GLU A 1 87 ? 0.021 11.947 -0.234 1.00 92.50 87 GLU A C 1
ATOM 701 O O . GLU A 1 87 ? -1.146 11.809 -0.592 1.00 92.50 87 GLU A O 1
ATOM 706 N N . ILE A 1 88 ? 0.427 11.598 0.990 1.00 94.94 88 ILE A N 1
ATOM 707 C CA . ILE A 1 88 ? -0.472 11.063 2.023 1.00 94.94 88 ILE A CA 1
ATOM 708 C C . ILE A 1 88 ? -1.534 12.091 2.431 1.00 94.94 88 ILE A C 1
ATOM 710 O O . ILE A 1 88 ? -2.667 11.721 2.725 1.00 94.94 88 ILE A O 1
ATOM 714 N N . GLY A 1 89 ? -1.219 13.387 2.396 1.00 94.31 89 GLY A N 1
ATOM 715 C CA . GLY A 1 89 ? -2.190 14.458 2.611 1.00 94.31 89 GLY A CA 1
ATOM 716 C C . GLY A 1 89 ? -3.352 14.420 1.612 1.00 94.31 89 GLY A C 1
ATOM 717 O O . GLY A 1 89 ? -4.499 14.612 2.012 1.00 94.31 89 GLY A O 1
ATOM 718 N N . LYS A 1 90 ? -3.084 14.100 0.337 1.00 92.62 90 LYS A N 1
ATOM 719 C CA . LYS A 1 90 ? -4.137 13.924 -0.680 1.00 92.62 90 LYS A CA 1
ATOM 720 C C . LYS A 1 90 ? -5.064 12.769 -0.306 1.00 92.62 90 LYS A C 1
ATOM 722 O O . LYS A 1 90 ? -6.273 12.966 -0.243 1.00 92.62 90 LYS A O 1
ATOM 727 N N . LEU A 1 91 ? -4.484 11.622 0.052 1.00 93.62 91 LEU A N 1
ATOM 728 C CA . LEU A 1 91 ? -5.222 10.439 0.499 1.00 93.62 91 LEU A CA 1
ATOM 729 C C . LEU A 1 91 ? -6.089 10.751 1.724 1.00 93.62 91 LEU A C 1
ATOM 731 O O . LEU A 1 91 ? -7.279 10.449 1.728 1.00 93.62 91 LEU A O 1
ATOM 735 N N . LYS A 1 92 ? -5.537 11.428 2.737 1.00 94.88 92 LYS A N 1
ATOM 736 C CA . LYS A 1 92 ? -6.291 11.851 3.929 1.00 94.88 92 LYS A CA 1
ATOM 737 C C . LYS A 1 92 ? -7.515 12.690 3.564 1.00 94.88 92 LYS A C 1
ATOM 739 O O . LYS A 1 92 ? -8.598 12.418 4.075 1.00 94.88 92 LYS A O 1
ATOM 744 N N . ASN A 1 93 ? -7.351 13.660 2.664 1.00 92.81 93 ASN A N 1
ATOM 745 C CA . ASN A 1 93 ? -8.443 14.512 2.186 1.00 92.81 93 ASN A C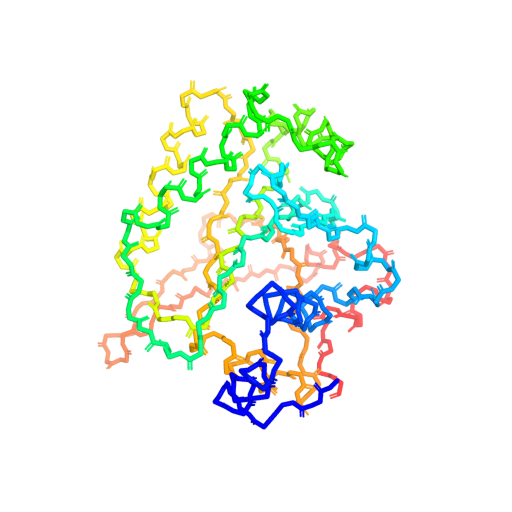A 1
ATOM 746 C C . ASN A 1 93 ? -9.522 13.711 1.444 1.00 92.81 93 ASN A C 1
ATOM 748 O O . ASN A 1 93 ? -10.711 13.988 1.591 1.00 92.81 93 ASN A O 1
ATOM 752 N N . THR A 1 94 ? -9.132 12.700 0.672 1.00 92.62 94 THR A N 1
ATOM 753 C CA . THR A 1 94 ? -10.066 11.797 -0.013 1.00 92.62 94 THR A CA 1
ATOM 754 C C . THR A 1 94 ? -10.876 10.980 0.985 1.00 92.62 94 THR A C 1
ATOM 756 O O . THR A 1 94 ? -12.109 10.932 0.920 1.00 92.62 94 THR A O 1
ATOM 759 N N . LEU A 1 95 ? -10.205 10.401 1.982 1.00 93.00 95 LEU A N 1
ATOM 760 C CA . LEU A 1 95 ? -10.856 9.563 2.983 1.00 93.00 95 LEU A CA 1
ATOM 761 C C . LEU A 1 95 ? -11.817 10.356 3.884 1.00 93.00 95 LEU A C 1
ATOM 763 O O . LEU A 1 95 ? -12.874 9.834 4.239 1.00 93.00 95 LEU A O 1
ATOM 767 N N . THR A 1 96 ? -11.534 11.632 4.165 1.00 90.81 96 THR A N 1
ATOM 768 C CA . THR A 1 96 ? -12.438 12.531 4.912 1.00 90.81 96 THR A CA 1
ATOM 769 C C . THR A 1 96 ? -13.474 13.256 4.046 1.00 90.81 96 THR A C 1
ATOM 771 O O .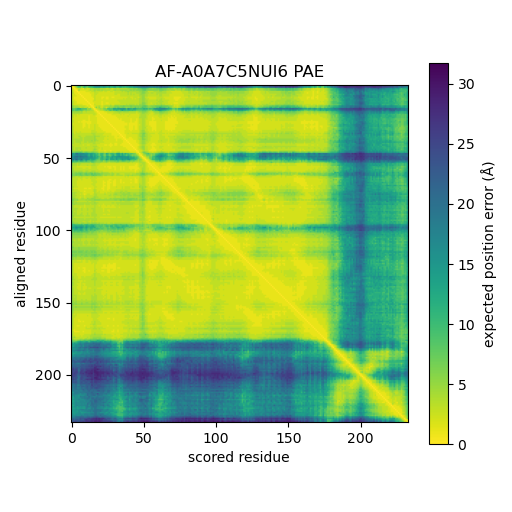 THR A 1 96 ? -14.359 13.913 4.586 1.00 90.81 96 THR A O 1
ATOM 774 N N . GLY A 1 97 ? -13.422 13.116 2.716 1.00 83.44 97 GLY A N 1
ATOM 775 C CA . GLY A 1 97 ? -14.447 13.632 1.796 1.00 83.44 97 GLY A CA 1
ATOM 776 C C . GLY A 1 97 ? -14.228 15.053 1.300 1.00 83.44 97 GLY A C 1
ATOM 777 O O . GLY A 1 97 ? -15.127 15.627 0.698 1.00 83.44 97 GLY A O 1
ATOM 778 N N . VAL A 1 98 ? -13.033 15.596 1.511 1.00 81.81 98 VAL A N 1
ATOM 779 C CA . VAL A 1 98 ? -12.628 16.916 1.019 1.00 81.81 98 VAL A CA 1
ATOM 780 C C . VAL A 1 98 ? -12.255 16.870 -0.468 1.00 81.81 98 VAL A C 1
ATOM 782 O O . VAL A 1 98 ? -12.500 17.838 -1.180 1.00 81.81 98 VAL A O 1
ATOM 785 N N . ASN A 1 99 ? -11.692 15.754 -0.952 1.00 78.94 99 ASN A N 1
ATOM 786 C CA . ASN A 1 99 ? -11.305 15.576 -2.358 1.00 78.94 99 ASN A CA 1
ATOM 787 C C . ASN A 1 99 ? -11.740 14.195 -2.892 1.00 78.94 99 ASN A C 1
ATOM 789 O O . ASN A 1 99 ? -10.960 13.249 -2.830 1.00 78.94 99 ASN A O 1
ATOM 793 N N . PRO A 1 100 ? -12.997 14.018 -3.326 1.00 79.31 100 PRO A N 1
ATOM 794 C CA . PRO A 1 100 ? -13.522 12.699 -3.661 1.00 79.31 100 PRO A CA 1
ATOM 795 C C . PRO A 1 100 ? -12.888 12.122 -4.937 1.00 79.31 100 PRO A C 1
ATOM 797 O O . PRO A 1 100 ? -12.908 12.754 -5.988 1.00 79.31 100 PRO A O 1
ATOM 800 N N . ASN A 1 101 ? -12.425 10.872 -4.865 1.00 83.62 101 ASN A N 1
ATOM 801 C CA . ASN A 1 101 ? -12.078 10.069 -6.036 1.00 83.62 101 ASN A CA 1
ATOM 802 C C . ASN A 1 101 ? -13.323 9.286 -6.484 1.00 83.62 101 ASN A C 1
ATOM 804 O O . ASN A 1 101 ? -13.730 8.331 -5.822 1.00 83.62 101 ASN A O 1
ATOM 808 N N . ARG A 1 102 ? -13.921 9.679 -7.617 1.00 84.75 102 ARG A N 1
ATOM 809 C CA . ARG A 1 102 ? -15.155 9.058 -8.142 1.00 84.75 102 ARG A CA 1
ATOM 810 C C . ARG A 1 102 ? -14.996 7.572 -8.462 1.00 84.75 102 ARG A C 1
ATOM 812 O O . ARG A 1 102 ? -15.941 6.814 -8.293 1.00 84.75 102 ARG A O 1
ATOM 819 N N . LYS A 1 103 ? -13.814 7.143 -8.915 1.00 86.94 103 LYS A N 1
ATOM 820 C CA . LYS A 1 103 ? -13.562 5.731 -9.236 1.00 86.94 103 LYS A CA 1
ATOM 821 C C . LYS A 1 103 ? -13.482 4.863 -7.977 1.00 86.94 103 LYS A C 1
ATOM 823 O O . LYS A 1 103 ? -13.851 3.700 -8.035 1.00 86.94 103 LYS A O 1
ATOM 828 N N . ALA A 1 104 ? -13.051 5.430 -6.849 1.00 90.25 104 ALA A N 1
ATOM 829 C CA . ALA A 1 104 ? -12.946 4.739 -5.562 1.00 90.25 104 ALA A CA 1
ATOM 830 C C . ALA A 1 104 ? -14.103 5.057 -4.591 1.00 90.25 104 ALA A C 1
ATOM 832 O O . ALA A 1 104 ? -14.016 4.730 -3.409 1.00 90.25 104 ALA A O 1
ATOM 833 N N . GLU A 1 105 ? -15.182 5.706 -5.042 1.00 90.44 105 GLU A N 1
ATOM 834 C CA . GLU A 1 105 ? -16.234 6.221 -4.153 1.00 90.44 105 GLU A CA 1
ATOM 835 C C . GLU A 1 105 ? -16.912 5.117 -3.333 1.00 90.44 105 GLU A C 1
ATOM 837 O O . GLU A 1 105 ? -17.134 5.280 -2.130 1.00 90.44 105 GLU A O 1
ATOM 842 N N . GLU A 1 106 ? -17.201 3.977 -3.961 1.00 92.12 106 GLU A N 1
ATOM 843 C CA . GLU A 1 106 ? -17.801 2.832 -3.279 1.00 92.12 106 GLU A CA 1
ATOM 844 C C . GLU A 1 106 ? -16.865 2.283 -2.194 1.00 92.12 106 GLU A C 1
ATOM 846 O O . GLU A 1 106 ? -17.282 2.108 -1.049 1.00 92.12 106 GLU A O 1
ATOM 851 N N . PHE A 1 107 ? -15.584 2.099 -2.524 1.00 94.94 107 PHE A N 1
ATOM 852 C CA . PHE A 1 107 ? -14.557 1.660 -1.581 1.00 94.94 107 PHE A CA 1
ATOM 853 C C . PHE A 1 107 ? -14.438 2.615 -0.386 1.00 94.94 107 PHE A C 1
ATOM 855 O O . PHE A 1 107 ? -14.506 2.186 0.766 1.00 94.94 107 PHE A O 1
ATOM 862 N N . VAL A 1 108 ? -14.325 3.923 -0.644 1.00 94.38 108 VAL A N 1
ATOM 863 C CA . VAL A 1 108 ? -14.226 4.943 0.412 1.00 94.38 108 VAL A CA 1
ATOM 864 C C . VAL A 1 108 ? -15.489 4.955 1.273 1.00 94.38 108 VAL A C 1
ATOM 866 O O . VAL A 1 108 ? -15.406 5.092 2.493 1.00 94.38 108 VAL A O 1
ATOM 869 N N . SER A 1 109 ? -16.661 4.778 0.666 1.00 93.31 109 SER A N 1
ATOM 870 C CA . SER A 1 109 ? -17.933 4.717 1.386 1.00 93.31 109 SER A CA 1
ATOM 871 C C . SER A 1 109 ? -18.025 3.497 2.300 1.00 93.31 109 SER A C 1
ATOM 873 O O . SER A 1 109 ? -18.514 3.625 3.422 1.00 93.31 109 SER A O 1
ATOM 875 N N . GLN A 1 110 ? -17.538 2.334 1.858 1.00 95.31 110 GLN A N 1
ATOM 876 C CA . GLN A 1 110 ? -17.456 1.132 2.691 1.00 95.31 110 GLN A CA 1
ATOM 877 C C . GLN A 1 110 ? -16.475 1.336 3.853 1.00 95.31 110 GLN A C 1
ATOM 879 O O . GLN A 1 110 ? -16.854 1.142 5.005 1.00 95.31 110 GLN A O 1
ATOM 884 N N . LEU A 1 111 ? -15.270 1.849 3.584 1.00 95.44 111 LEU A N 1
ATOM 885 C CA . LEU A 1 111 ? -14.281 2.162 4.621 1.00 95.44 111 LEU A CA 1
ATOM 886 C C . LEU A 1 111 ? -14.840 3.131 5.673 1.00 95.44 111 LEU A C 1
ATOM 888 O O . LEU A 1 111 ? -14.661 2.915 6.869 1.00 95.44 111 LEU A O 1
ATOM 892 N N . ARG A 1 112 ? -15.567 4.175 5.254 1.00 93.25 112 ARG A N 1
ATOM 893 C CA . ARG A 1 112 ? -16.192 5.147 6.169 1.00 93.25 112 ARG A CA 1
ATOM 894 C C . ARG A 1 112 ? -17.210 4.527 7.121 1.00 93.25 112 ARG A C 1
ATOM 896 O O . ARG A 1 112 ? -17.408 5.070 8.203 1.00 93.25 112 ARG A O 1
ATOM 903 N N . ARG A 1 113 ? -17.852 3.420 6.745 1.00 94.44 113 ARG A N 1
ATOM 904 C CA . ARG A 1 113 ? -18.760 2.686 7.642 1.00 94.44 113 ARG A CA 1
ATOM 905 C C . ARG A 1 113 ? -17.988 1.904 8.708 1.00 94.44 113 ARG A C 1
ATOM 907 O O . ARG A 1 113 ? -18.488 1.749 9.816 1.00 94.44 113 ARG A O 1
ATOM 914 N N . GLU A 1 114 ? -16.752 1.515 8.405 1.00 95.62 114 GLU A N 1
ATOM 915 C CA . GLU A 1 114 ? -15.888 0.699 9.263 1.00 95.62 114 GLU A CA 1
ATOM 916 C C . GLU A 1 114 ? -14.901 1.510 10.121 1.00 95.62 114 GLU A C 1
ATOM 918 O O . GLU A 1 114 ? -14.203 0.939 10.953 1.00 95.62 114 GLU A O 1
ATOM 923 N N . VAL A 1 115 ? -14.841 2.845 10.008 1.00 95.06 115 VAL A N 1
ATOM 924 C CA . VAL A 1 115 ? -13.861 3.658 10.770 1.00 95.06 115 VAL A CA 1
ATOM 925 C C . VAL A 1 115 ? -13.989 3.538 12.292 1.00 95.06 115 VAL A C 1
ATOM 927 O O . VAL A 1 115 ? -13.036 3.848 13.005 1.00 95.06 115 VAL A O 1
ATOM 930 N N . ASN A 1 116 ? -15.141 3.091 12.800 1.00 93.69 116 ASN A N 1
ATOM 931 C CA . ASN A 1 116 ? -15.384 2.844 14.225 1.00 93.69 116 ASN A CA 1
ATOM 932 C C . ASN A 1 116 ? -15.244 1.363 14.622 1.00 93.69 116 ASN A C 1
ATOM 934 O O . ASN A 1 116 ? -15.437 1.027 15.789 1.00 93.69 116 ASN A O 1
ATOM 938 N N . ASN A 1 117 ? -14.909 0.481 13.680 1.00 91.00 117 ASN A N 1
ATOM 939 C CA . ASN A 1 117 ? -14.690 -0.935 13.925 1.00 91.00 117 ASN A CA 1
ATOM 940 C C . ASN A 1 117 ? -13.214 -1.188 14.277 1.00 91.00 117 ASN A C 1
ATOM 942 O O . ASN A 1 117 ? -12.320 -0.941 13.472 1.00 91.00 117 ASN A O 1
ATOM 946 N N . LYS A 1 118 ? -12.956 -1.696 15.487 1.00 89.50 118 LYS A N 1
ATOM 947 C CA . LYS A 1 118 ? -11.596 -1.985 15.983 1.00 89.50 118 LYS A CA 1
ATOM 948 C C . LYS A 1 118 ? -10.973 -3.240 15.368 1.00 89.50 118 LYS A C 1
ATOM 950 O O . LYS A 1 118 ? -9.755 -3.399 15.438 1.00 89.50 118 LYS A O 1
ATOM 955 N N . ASP A 1 119 ? -11.801 -4.111 14.796 1.00 87.06 119 ASP A N 1
ATOM 956 C CA . ASP A 1 119 ? -11.381 -5.353 14.145 1.00 87.06 119 ASP A CA 1
ATOM 957 C C . ASP A 1 119 ? -11.136 -5.159 12.636 1.00 87.06 119 ASP A C 1
ATOM 959 O O . ASP A 1 119 ? -10.597 -6.044 11.964 1.00 87.06 119 ASP A O 1
ATOM 963 N N . ALA A 1 120 ? -11.506 -3.990 12.100 1.00 91.25 120 ALA A N 1
ATOM 964 C CA . ALA A 1 120 ? -11.161 -3.575 10.750 1.00 91.25 120 ALA A CA 1
ATOM 965 C C . ALA A 1 120 ? -9.759 -2.948 10.703 1.00 91.25 120 ALA A C 1
ATOM 967 O O . ALA A 1 120 ? -9.286 -2.321 11.660 1.00 91.25 120 ALA A O 1
ATOM 968 N N . ASN A 1 121 ? -9.097 -3.092 9.556 1.00 94.56 121 ASN A N 1
ATOM 969 C CA . ASN A 1 121 ? -7.781 -2.515 9.301 1.00 94.56 121 ASN A CA 1
ATOM 970 C C . ASN A 1 121 ? -7.792 -1.716 7.998 1.00 94.56 121 ASN A C 1
ATOM 972 O O . ASN A 1 121 ? -8.428 -2.107 7.025 1.00 94.56 121 ASN A O 1
ATOM 976 N N . LEU A 1 122 ? -7.047 -0.617 7.968 1.00 96.69 122 LEU A N 1
ATOM 977 C CA . LEU A 1 122 ? -6.698 0.119 6.763 1.00 96.69 122 LEU A CA 1
ATOM 978 C C . LEU A 1 122 ? -5.183 0.044 6.561 1.00 96.69 122 LEU A C 1
ATOM 980 O O . LEU A 1 122 ? -4.414 0.603 7.340 1.00 96.69 122 LEU A O 1
ATOM 984 N N . GLU A 1 123 ? -4.756 -0.607 5.490 1.00 96.25 123 GLU A N 1
ATOM 985 C CA . GLU A 1 123 ? -3.363 -0.662 5.066 1.00 96.25 123 GLU A CA 1
ATOM 986 C C . GLU A 1 123 ? -3.123 0.364 3.958 1.00 96.25 123 GLU A C 1
ATOM 988 O O . GLU A 1 123 ? -3.679 0.274 2.864 1.00 96.25 123 GLU A O 1
ATOM 993 N N . ILE A 1 124 ? -2.278 1.353 4.242 1.00 97.25 124 ILE A N 1
ATOM 994 C CA . ILE A 1 124 ? -1.796 2.325 3.263 1.00 97.25 124 ILE A CA 1
ATOM 995 C C . ILE A 1 124 ? -0.411 1.868 2.816 1.00 97.25 124 ILE A C 1
ATOM 997 O O . ILE A 1 124 ? 0.575 2.027 3.539 1.00 97.25 124 ILE A O 1
ATOM 1001 N N . VAL A 1 125 ? -0.341 1.295 1.620 1.00 97.06 125 VAL A N 1
ATOM 1002 C CA . VAL A 1 125 ? 0.893 0.817 1.003 1.00 97.06 125 VAL A CA 1
ATOM 1003 C C . VAL A 1 125 ? 1.515 1.927 0.166 1.00 97.06 125 VAL A C 1
ATOM 1005 O O . VAL A 1 125 ? 0.969 2.346 -0.852 1.00 97.06 125 VAL A O 1
ATOM 1008 N N . TRP A 1 126 ? 2.695 2.378 0.573 1.00 97.31 126 TRP A N 1
ATOM 1009 C CA . TRP A 1 126 ? 3.562 3.240 -0.216 1.00 97.31 126 TRP A CA 1
ATOM 1010 C C . TRP A 1 126 ? 4.498 2.394 -1.074 1.00 97.31 126 TRP A C 1
ATOM 1012 O O . TRP A 1 126 ? 5.502 1.875 -0.582 1.00 97.31 126 TRP A O 1
ATOM 1022 N N . LEU A 1 127 ? 4.160 2.252 -2.353 1.00 97.25 127 LEU A N 1
ATOM 1023 C CA . LEU A 1 127 ? 4.895 1.439 -3.316 1.00 97.25 127 LEU A CA 1
ATOM 1024 C C . LEU A 1 127 ? 5.844 2.318 -4.133 1.00 97.25 127 LEU A C 1
ATOM 1026 O O . LEU A 1 127 ? 5.413 3.221 -4.843 1.00 97.25 127 LEU A O 1
ATOM 1030 N N . THR A 1 128 ? 7.151 2.089 -4.064 1.00 96.69 128 THR A N 1
ATOM 1031 C CA . THR A 1 128 ? 8.110 2.931 -4.785 1.00 96.69 128 THR A CA 1
ATOM 1032 C C . THR A 1 128 ? 9.389 2.201 -5.165 1.00 96.69 128 THR A C 1
ATOM 1034 O O . THR A 1 128 ? 9.829 1.284 -4.483 1.00 96.69 128 THR A O 1
ATOM 1037 N N . THR A 1 129 ? 10.031 2.650 -6.243 1.00 96.56 129 THR A N 1
ATOM 1038 C CA . THR A 1 129 ? 11.389 2.211 -6.603 1.00 96.56 129 THR A CA 1
ATOM 1039 C C . THR A 1 129 ? 12.479 3.013 -5.892 1.00 96.56 129 THR A C 1
ATOM 1041 O O . THR A 1 129 ? 13.655 2.691 -6.026 1.00 96.56 129 THR A O 1
ATOM 1044 N N . ASN A 1 130 ? 12.120 4.060 -5.144 1.00 96.00 130 ASN A N 1
ATOM 1045 C CA . ASN A 1 130 ? 13.037 4.780 -4.263 1.00 96.00 130 ASN A CA 1
ATOM 1046 C C . ASN A 1 130 ? 13.359 3.957 -3.007 1.00 96.00 130 ASN A C 1
ATOM 1048 O O . ASN A 1 130 ? 12.709 2.955 -2.733 1.00 96.00 130 ASN A O 1
ATOM 1052 N N . VAL A 1 131 ? 14.357 4.388 -2.236 1.00 94.38 131 VAL A N 1
ATOM 1053 C CA . VAL A 1 131 ? 14.684 3.814 -0.919 1.00 94.38 131 VAL A CA 1
ATOM 1054 C C . VAL A 1 131 ? 14.057 4.682 0.165 1.00 94.38 131 VAL A C 1
ATOM 1056 O O . VAL A 1 131 ? 14.134 5.912 0.088 1.00 94.38 131 VAL A O 1
ATOM 1059 N N . VAL A 1 132 ? 13.452 4.067 1.179 1.00 93.81 132 VAL A N 1
ATOM 1060 C CA . VAL A 1 132 ? 12.806 4.797 2.278 1.00 93.81 132 VAL A CA 1
ATOM 1061 C C . VAL A 1 132 ? 13.441 4.392 3.601 1.00 93.81 132 VAL A C 1
ATOM 1063 O O . VAL A 1 132 ? 13.318 3.256 4.047 1.00 93.81 132 VAL A O 1
ATOM 1066 N N . ASP A 1 133 ? 14.102 5.344 4.258 1.00 93.00 133 ASP A N 1
ATOM 1067 C CA . ASP A 1 133 ? 14.728 5.094 5.555 1.00 93.00 133 ASP A CA 1
ATOM 1068 C C . ASP A 1 133 ? 13.662 4.840 6.646 1.00 93.00 133 ASP A C 1
ATOM 1070 O O . ASP A 1 133 ? 12.573 5.423 6.644 1.00 93.00 133 ASP A O 1
ATOM 1074 N N . GLN A 1 134 ? 14.002 4.014 7.638 1.00 91.38 134 GLN A N 1
ATOM 1075 C CA . GLN A 1 134 ? 13.100 3.645 8.738 1.00 91.38 134 GLN A CA 1
ATOM 1076 C C . GLN A 1 134 ? 12.550 4.864 9.506 1.00 91.38 134 GLN A C 1
ATOM 1078 O O . GLN A 1 134 ? 11.370 4.902 9.851 1.00 91.38 134 GLN A O 1
ATOM 1083 N N . SER A 1 135 ? 13.368 5.903 9.706 1.00 94.06 135 SER A N 1
ATOM 1084 C CA . SER A 1 135 ? 12.946 7.148 10.365 1.00 94.06 135 SER A CA 1
ATOM 1085 C C . SER A 1 135 ? 11.849 7.892 9.592 1.00 94.06 135 SER A C 1
ATOM 1087 O O . SER A 1 135 ? 10.980 8.525 10.195 1.00 94.06 135 SER A O 1
ATOM 1089 N N . VAL A 1 136 ? 11.848 7.793 8.258 1.00 96.25 136 VAL A N 1
ATOM 1090 C CA . VAL A 1 136 ? 10.800 8.363 7.406 1.00 96.25 136 VAL A CA 1
ATOM 1091 C C . VAL A 1 136 ? 9.505 7.578 7.583 1.00 96.25 136 VAL A C 1
ATOM 1093 O O . VAL A 1 136 ? 8.461 8.185 7.819 1.00 96.25 136 VAL A O 1
ATOM 1096 N N . LYS A 1 137 ? 9.569 6.240 7.545 1.00 94.00 137 LYS A N 1
ATOM 1097 C CA . LYS A 1 137 ? 8.408 5.364 7.782 1.00 94.00 137 LYS A CA 1
ATOM 1098 C C . LYS A 1 137 ? 7.740 5.665 9.128 1.00 94.00 137 LYS A C 1
ATOM 1100 O O . LYS A 1 137 ? 6.528 5.868 9.184 1.00 94.00 137 LYS A O 1
ATOM 1105 N N . GLU A 1 138 ? 8.527 5.754 10.197 1.00 95.19 138 GLU A N 1
ATOM 1106 C CA . GLU A 1 138 ? 8.040 6.086 11.543 1.00 95.19 138 GLU A CA 1
ATOM 1107 C C . GLU A 1 138 ? 7.431 7.491 11.612 1.00 95.19 138 GLU A C 1
ATOM 1109 O O . GLU A 1 138 ? 6.383 7.691 12.233 1.00 95.19 138 GLU A O 1
ATOM 1114 N N . GLY A 1 139 ? 8.049 8.462 10.933 1.00 97.50 139 GLY A N 1
ATOM 1115 C CA . GLY A 1 139 ? 7.530 9.822 10.814 1.00 97.50 139 GLY A CA 1
ATOM 1116 C C . GLY A 1 139 ? 6.142 9.870 10.171 1.00 97.50 139 GLY A C 1
ATOM 1117 O O . GLY A 1 139 ? 5.241 10.519 10.707 1.00 97.50 139 GLY A O 1
ATOM 1118 N N . VAL A 1 140 ? 5.945 9.141 9.067 1.00 97.88 140 VAL A N 1
ATOM 1119 C CA . VAL A 1 140 ? 4.652 9.062 8.366 1.00 97.88 140 VAL A CA 1
ATOM 1120 C C . VAL A 1 140 ? 3.610 8.322 9.206 1.00 97.88 140 VAL A C 1
ATOM 1122 O O . VAL A 1 140 ? 2.498 8.823 9.367 1.00 97.88 140 VAL A O 1
ATOM 1125 N N . GLN A 1 141 ? 3.959 7.186 9.823 1.00 97.94 141 GLN A N 1
ATOM 1126 C CA . GLN A 1 141 ? 3.037 6.460 10.706 1.00 97.94 141 GLN A CA 1
ATOM 1127 C C . GLN A 1 141 ? 2.577 7.332 11.884 1.00 97.94 141 GLN A C 1
ATOM 1129 O O . GLN A 1 141 ? 1.397 7.335 12.239 1.00 97.94 141 GLN A O 1
ATOM 1134 N N . LYS A 1 142 ? 3.483 8.116 12.484 1.00 98.19 142 LYS A N 1
ATOM 1135 C CA . LYS A 1 142 ? 3.138 9.052 13.564 1.00 98.19 142 LYS A CA 1
ATOM 1136 C C . LYS A 1 142 ? 2.150 10.120 13.094 1.00 98.19 142 LYS A C 1
ATOM 1138 O O . LYS A 1 142 ? 1.224 10.460 13.831 1.00 98.19 142 LYS A O 1
ATOM 1143 N N . ASP A 1 143 ? 2.333 10.645 11.887 1.00 98.31 143 ASP A N 1
ATOM 1144 C CA . ASP A 1 143 ? 1.424 11.617 11.278 1.00 98.31 143 ASP A CA 1
ATOM 1145 C C . ASP A 1 143 ? 0.046 11.012 10.933 1.00 98.31 143 ASP A C 1
ATOM 1147 O O . ASP A 1 143 ? -0.993 11.648 11.135 1.00 98.31 143 ASP A O 1
ATOM 1151 N N . ILE A 1 144 ? 0.000 9.758 10.476 1.00 98.06 144 ILE A N 1
ATOM 1152 C CA . ILE A 1 144 ? -1.248 9.009 10.260 1.00 98.06 144 ILE A CA 1
ATOM 1153 C C . ILE A 1 144 ? -1.972 8.757 11.585 1.00 98.06 144 ILE A C 1
ATOM 1155 O O . ILE A 1 144 ? -3.166 9.027 11.677 1.00 98.06 144 ILE A O 1
ATOM 1159 N N . ASN A 1 145 ? -1.263 8.339 12.635 1.00 97.81 145 ASN A N 1
ATOM 1160 C CA . ASN A 1 145 ? -1.852 8.100 13.956 1.00 97.81 145 ASN A CA 1
ATOM 1161 C C . ASN A 1 145 ? -2.469 9.372 14.553 1.00 97.81 145 ASN A C 1
ATOM 1163 O O . ASN A 1 145 ? -3.561 9.318 15.121 1.00 97.81 145 ASN A O 1
ATOM 1167 N N . LYS A 1 146 ? -1.795 10.521 14.399 1.00 98.19 146 LYS A N 1
ATOM 1168 C CA . LYS A 1 146 ? -2.335 11.827 14.807 1.00 98.19 146 LYS A CA 1
ATOM 1169 C C . LYS A 1 146 ? -3.604 12.176 14.040 1.00 98.19 146 LYS A C 1
ATOM 1171 O O . LYS A 1 146 ? -4.587 12.581 14.649 1.00 98.19 146 LYS A O 1
ATOM 1176 N N . TRP A 1 147 ? -3.588 12.004 12.720 1.00 97.50 147 TRP A N 1
ATOM 1177 C CA . TRP A 1 147 ? -4.754 12.259 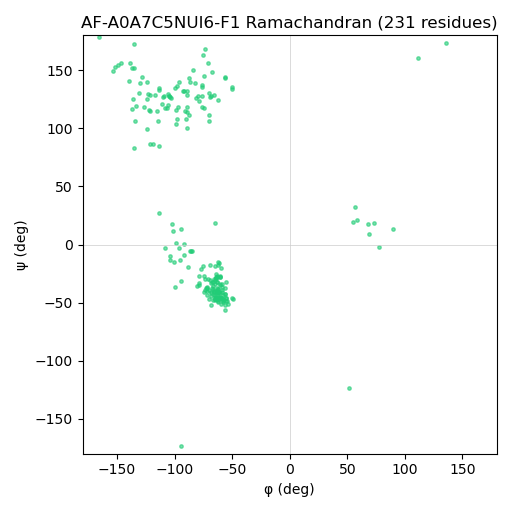11.876 1.00 97.50 147 TRP A CA 1
ATOM 1178 C C . TRP A 1 147 ? -5.928 11.342 12.231 1.00 97.50 147 TRP A C 1
ATOM 1180 O O . TRP A 1 147 ? -7.039 11.830 12.419 1.00 97.50 147 TRP A O 1
ATOM 1190 N N . ARG A 1 148 ? -5.681 10.042 12.415 1.00 96.75 148 ARG A N 1
ATOM 1191 C CA . ARG A 1 148 ? -6.682 9.073 12.875 1.00 96.75 148 ARG A CA 1
ATOM 1192 C C . ARG A 1 148 ? -7.336 9.526 14.182 1.00 96.75 148 ARG A C 1
ATOM 1194 O O . ARG A 1 148 ? -8.558 9.597 14.265 1.00 96.75 148 ARG A O 1
ATOM 1201 N N . ALA A 1 149 ? -6.519 9.871 15.181 1.00 96.94 149 ALA A N 1
ATOM 1202 C CA . ALA A 1 149 ? -6.995 10.332 16.482 1.00 96.94 149 ALA A CA 1
ATOM 1203 C C . ALA A 1 149 ? -7.798 11.639 16.381 1.00 96.94 149 ALA A C 1
ATOM 1205 O O . ALA A 1 149 ? -8.847 11.756 17.008 1.00 96.94 149 ALA A O 1
ATOM 1206 N N . ALA A 1 150 ? -7.354 12.593 15.555 1.00 96.94 150 ALA A N 1
ATOM 1207 C CA . ALA A 1 150 ? -8.058 13.858 15.340 1.00 96.94 150 ALA A CA 1
ATOM 1208 C C . ALA A 1 150 ? -9.451 13.675 14.712 1.00 96.94 150 ALA A C 1
ATOM 1210 O O . ALA A 1 150 ? -10.339 14.484 14.958 1.00 96.94 150 ALA A O 1
ATOM 1211 N N . ASN A 1 151 ? -9.650 12.606 13.934 1.00 95.44 151 ASN A N 1
ATOM 1212 C CA . ASN A 1 151 ? -10.945 12.260 13.345 1.00 95.44 151 ASN A CA 1
ATOM 1213 C C . ASN A 1 151 ? -11.777 11.302 14.221 1.00 95.44 151 ASN A C 1
ATOM 1215 O O . ASN A 1 151 ? -12.874 10.918 13.823 1.00 95.44 151 ASN A O 1
ATOM 1219 N N . GLY A 1 152 ? -11.280 10.897 15.396 1.00 95.44 152 GLY A N 1
ATOM 1220 C CA . GLY A 1 152 ? -11.983 9.980 16.300 1.00 95.44 152 GLY A CA 1
ATOM 1221 C C . GLY A 1 152 ? -12.118 8.547 15.777 1.00 95.44 152 GLY A C 1
ATOM 1222 O O . GLY A 1 152 ? -12.955 7.797 16.272 1.00 95.44 152 GLY A O 1
ATOM 1223 N N . TRP A 1 153 ? -11.319 8.156 14.782 1.00 96.62 153 TRP A N 1
ATOM 1224 C CA . TRP A 1 153 ? -11.413 6.834 14.165 1.00 96.62 153 TRP A CA 1
ATOM 1225 C C . TRP A 1 153 ? -10.795 5.756 15.057 1.00 96.62 153 TRP A C 1
ATOM 1227 O O . TRP A 1 153 ? -9.709 5.933 15.616 1.00 96.62 153 TRP A O 1
ATOM 1237 N N . GLN A 1 154 ? -11.486 4.623 15.159 1.00 95.75 154 GLN A N 1
ATOM 1238 C CA . GLN A 1 154 ? -11.076 3.461 15.948 1.00 95.75 154 GLN A CA 1
ATOM 1239 C C . GLN A 1 154 ? -10.453 2.343 15.106 1.00 95.75 154 GLN A C 1
ATOM 1241 O O . GLN A 1 154 ? -9.791 1.478 15.674 1.00 95.75 154 GLN A O 1
ATOM 1246 N N . ILE A 1 155 ? -10.620 2.384 13.780 1.00 94.81 155 ILE A N 1
ATOM 1247 C CA . ILE A 1 155 ? -9.967 1.467 12.842 1.00 94.81 155 ILE A CA 1
ATOM 1248 C C . ILE A 1 155 ? -8.441 1.504 13.004 1.00 94.81 155 ILE A C 1
ATOM 1250 O O . ILE A 1 155 ? -7.835 2.554 13.264 1.00 94.81 155 ILE A O 1
ATOM 1254 N N . ASN A 1 156 ? -7.782 0.362 12.847 1.00 93.06 156 ASN A N 1
ATOM 1255 C CA . ASN A 1 156 ? -6.322 0.334 12.806 1.00 93.06 156 ASN A CA 1
ATOM 1256 C C . ASN A 1 156 ? -5.841 0.842 11.449 1.00 93.06 156 ASN A C 1
ATOM 1258 O O . ASN A 1 156 ? -6.406 0.474 10.426 1.00 93.06 156 ASN A O 1
ATOM 1262 N N . ILE A 1 157 ? -4.825 1.709 11.436 1.00 96.56 157 ILE A N 1
ATOM 1263 C CA . ILE A 1 157 ? -4.261 2.233 10.188 1.00 96.56 157 ILE A CA 1
ATOM 1264 C C . ILE A 1 157 ? -2.760 2.000 10.183 1.00 96.56 157 ILE A C 1
ATOM 1266 O O . ILE A 1 157 ? -2.041 2.547 11.023 1.00 96.56 157 ILE A O 1
ATOM 1270 N N . ASP A 1 158 ? -2.295 1.229 9.211 1.00 95.25 158 ASP A N 1
ATOM 1271 C CA . ASP A 1 158 ? -0.895 0.872 9.044 1.00 95.25 158 ASP A CA 1
ATOM 1272 C C . ASP A 1 158 ? -0.321 1.490 7.779 1.00 95.25 158 ASP A C 1
ATOM 1274 O O . ASP A 1 158 ? -0.896 1.399 6.696 1.00 95.25 158 ASP A O 1
ATOM 1278 N N . PHE A 1 159 ? 0.852 2.091 7.921 1.00 96.38 159 PHE A N 1
ATOM 1279 C CA . PHE A 1 159 ? 1.650 2.580 6.817 1.00 96.38 159 PHE A CA 1
ATOM 1280 C C . PHE A 1 159 ? 2.726 1.557 6.466 1.00 96.38 159 PHE A C 1
ATOM 1282 O O . PHE A 1 159 ? 3.706 1.357 7.195 1.00 96.38 159 PHE A O 1
ATOM 1289 N N . ILE A 1 160 ? 2.533 0.899 5.330 1.00 94.88 160 ILE A N 1
ATOM 1290 C CA . ILE A 1 160 ? 3.422 -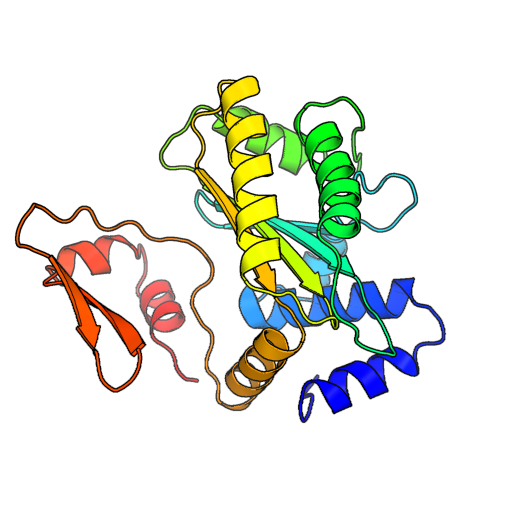0.140 4.826 1.00 94.88 160 ILE A CA 1
ATOM 1291 C C . ILE A 1 160 ? 4.246 0.468 3.705 1.00 94.88 160 ILE A C 1
ATOM 1293 O O . ILE A 1 160 ? 3.708 1.037 2.765 1.00 94.88 160 ILE A O 1
ATOM 1297 N N . VAL A 1 161 ? 5.563 0.342 3.792 1.00 95.00 161 VAL A N 1
ATOM 1298 C CA . VAL A 1 161 ? 6.461 0.821 2.745 1.00 95.00 161 VAL A CA 1
ATOM 1299 C C . VAL A 1 161 ? 6.982 -0.372 1.967 1.00 95.00 161 VAL A C 1
ATOM 1301 O O . VAL A 1 161 ? 7.513 -1.307 2.560 1.00 95.00 161 VAL A O 1
ATOM 1304 N N . VAL A 1 162 ? 6.834 -0.307 0.650 1.00 95.94 162 VAL A N 1
ATOM 1305 C CA . VAL A 1 162 ? 7.372 -1.266 -0.310 1.00 95.94 162 VAL A CA 1
ATOM 1306 C C . VAL A 1 162 ? 8.313 -0.489 -1.211 1.00 95.94 162 VAL A C 1
ATOM 1308 O O . VAL A 1 162 ? 7.917 0.072 -2.229 1.00 95.94 162 VAL A O 1
ATOM 1311 N N . ASP A 1 163 ? 9.549 -0.373 -0.754 1.00 94.62 163 ASP A N 1
ATOM 1312 C CA . ASP A 1 163 ? 10.606 0.382 -1.411 1.00 94.62 163 ASP A CA 1
ATOM 1313 C C . ASP A 1 163 ? 11.472 -0.522 -2.307 1.00 94.62 163 ASP A C 1
ATOM 1315 O O . ASP A 1 163 ? 11.190 -1.714 -2.464 1.00 94.62 163 ASP A O 1
ATOM 1319 N N . LYS A 1 164 ? 12.560 0.020 -2.872 1.00 93.25 164 LYS A N 1
ATOM 1320 C CA . LYS A 1 164 ? 13.485 -0.737 -3.734 1.00 93.25 164 LYS A CA 1
ATOM 1321 C C . LYS A 1 164 ? 13.927 -2.072 -3.119 1.00 93.25 164 LYS A C 1
ATOM 1323 O O . LYS A 1 164 ? 13.928 -3.090 -3.799 1.00 93.25 164 LYS A O 1
ATOM 1328 N N . HIS A 1 165 ? 14.322 -2.075 -1.847 1.00 90.31 165 HIS A N 1
ATOM 1329 C CA . HIS A 1 165 ? 14.818 -3.287 -1.193 1.00 90.31 165 HIS A CA 1
ATOM 1330 C C . HIS A 1 165 ? 13.695 -4.286 -0.924 1.00 90.31 165 HIS A C 1
ATOM 1332 O O . HIS A 1 165 ? 13.883 -5.490 -1.070 1.00 90.31 165 HIS A O 1
ATOM 1338 N N . THR A 1 166 ? 12.511 -3.791 -0.577 1.00 91.19 166 THR A N 1
ATOM 1339 C CA . THR A 1 166 ? 11.338 -4.645 -0.379 1.00 91.19 166 THR A CA 1
ATOM 1340 C C . THR A 1 166 ? 10.890 -5.295 -1.691 1.00 91.19 166 THR A C 1
ATOM 1342 O O . THR A 1 166 ? 10.526 -6.469 -1.695 1.00 91.19 166 THR A O 1
ATOM 1345 N N . LEU A 1 167 ? 10.957 -4.571 -2.814 1.00 92.88 167 LEU A N 1
ATOM 1346 C CA . LEU A 1 167 ? 10.662 -5.105 -4.147 1.00 92.88 167 LEU A CA 1
ATOM 1347 C C . LEU A 1 167 ? 11.589 -6.263 -4.536 1.00 92.88 167 LEU A C 1
ATOM 1349 O O . LEU A 1 167 ? 11.120 -7.210 -5.163 1.00 92.88 167 LEU A O 1
ATOM 1353 N N . GLU A 1 168 ? 12.854 -6.233 -4.114 1.00 89.69 168 GLU A N 1
ATOM 1354 C CA . GLU A 1 168 ? 13.807 -7.324 -4.362 1.00 89.69 168 GLU A CA 1
ATOM 1355 C C . GLU A 1 168 ? 13.311 -8.627 -3.739 1.00 89.69 168 GLU A C 1
ATOM 1357 O O . GLU A 1 168 ? 13.256 -9.662 -4.403 1.00 89.69 168 GLU A O 1
ATOM 1362 N N . ASN A 1 169 ? 12.857 -8.547 -2.488 1.00 85.44 169 ASN A N 1
ATOM 1363 C CA . ASN A 1 169 ? 12.292 -9.688 -1.777 1.00 85.44 169 ASN A CA 1
ATOM 1364 C C . ASN A 1 169 ? 11.000 -10.172 -2.444 1.00 85.44 169 ASN A C 1
ATOM 1366 O O . ASN A 1 169 ? 10.813 -11.368 -2.604 1.00 85.44 169 ASN A O 1
ATOM 1370 N N . VAL A 1 170 ? 10.141 -9.263 -2.914 1.00 89.12 170 VAL A N 1
ATOM 1371 C CA . VAL A 1 170 ? 8.906 -9.637 -3.627 1.00 89.12 170 VAL A CA 1
ATOM 1372 C C . VAL A 1 170 ? 9.222 -10.371 -4.932 1.00 89.12 170 VAL A C 1
ATOM 1374 O O . VAL A 1 170 ? 8.570 -11.359 -5.260 1.00 89.12 170 VAL A O 1
ATOM 1377 N N . ILE A 1 171 ? 10.221 -9.913 -5.688 1.00 90.06 171 ILE A N 1
ATOM 1378 C CA . ILE A 1 171 ? 10.667 -10.587 -6.914 1.00 90.06 171 ILE A CA 1
ATOM 1379 C C . ILE A 1 171 ? 11.248 -11.962 -6.579 1.00 90.06 171 ILE A C 1
ATOM 1381 O O . ILE A 1 171 ? 10.943 -12.938 -7.268 1.00 90.06 171 ILE A O 1
ATOM 1385 N N . TYR A 1 172 ? 12.060 -12.049 -5.524 1.00 86.19 172 TYR A N 1
ATOM 1386 C CA . TYR A 1 172 ? 12.592 -13.315 -5.033 1.00 86.19 172 TYR A CA 1
ATOM 1387 C C . TYR A 1 172 ? 11.467 -14.288 -4.663 1.00 86.19 172 TYR A C 1
ATOM 1389 O O . TYR A 1 172 ? 11.488 -15.433 -5.117 1.00 86.19 172 TYR A O 1
ATOM 1397 N N . ASP A 1 173 ? 10.472 -13.818 -3.915 1.00 83.56 173 ASP A N 1
ATOM 1398 C CA . ASP A 1 173 ? 9.323 -14.598 -3.471 1.00 83.56 173 ASP A CA 1
ATOM 1399 C C . ASP A 1 173 ? 8.538 -15.145 -4.666 1.00 83.56 173 ASP A C 1
ATOM 1401 O O . ASP A 1 173 ? 8.361 -16.358 -4.788 1.00 83.56 173 ASP A O 1
ATOM 1405 N N . VAL A 1 174 ? 8.177 -14.274 -5.617 1.00 84.31 174 VAL A N 1
ATOM 1406 C CA . VAL A 1 174 ? 7.451 -14.652 -6.841 1.00 84.31 174 VAL A CA 1
ATOM 1407 C C . VAL A 1 174 ? 8.189 -15.734 -7.627 1.00 84.31 174 VAL A C 1
ATOM 1409 O O . VAL A 1 174 ? 7.558 -16.679 -8.096 1.00 84.31 174 VAL A O 1
ATOM 1412 N N . LYS A 1 175 ? 9.514 -15.626 -7.763 1.00 83.25 175 LYS A N 1
ATOM 1413 C CA . LYS A 1 175 ? 10.321 -16.615 -8.494 1.00 83.25 175 LYS A CA 1
ATOM 1414 C C . LYS A 1 175 ? 10.387 -17.980 -7.822 1.00 83.25 175 LYS A C 1
ATOM 1416 O O . LYS A 1 175 ? 10.541 -18.981 -8.511 1.00 83.25 175 LYS A O 1
ATOM 1421 N N . HIS A 1 176 ? 10.348 -18.010 -6.496 1.00 78.19 176 HIS A N 1
ATOM 1422 C CA . HIS A 1 176 ? 10.494 -19.238 -5.716 1.00 78.19 176 HIS A CA 1
ATOM 1423 C C . HIS A 1 176 ? 9.149 -19.749 -5.194 1.00 78.19 176 HIS A C 1
ATOM 1425 O O . HIS A 1 176 ? 9.124 -20.530 -4.247 1.00 78.19 176 HIS A O 1
ATOM 1431 N N . GLY A 1 177 ? 8.041 -19.277 -5.776 1.00 68.12 177 GLY A N 1
ATOM 1432 C CA . GLY A 1 177 ? 6.700 -19.715 -5.408 1.00 68.12 177 GLY A CA 1
ATOM 1433 C C . GLY A 1 177 ? 6.252 -19.270 -4.015 1.00 68.12 177 GLY A C 1
ATOM 1434 O O . GLY A 1 177 ? 5.197 -19.706 -3.563 1.00 68.12 177 GLY A O 1
ATOM 1435 N N . TYR A 1 178 ? 6.998 -18.398 -3.328 1.00 65.12 178 TYR A N 1
ATOM 1436 C CA . TYR A 1 178 ? 6.544 -17.839 -2.062 1.00 65.12 178 TYR A CA 1
ATOM 1437 C C . TYR A 1 178 ? 5.494 -16.774 -2.328 1.00 65.12 178 TYR A C 1
ATOM 1439 O O . TYR A 1 178 ? 5.686 -15.826 -3.091 1.00 65.12 178 TYR A O 1
ATOM 1447 N N . ILE A 1 179 ? 4.364 -16.926 -1.660 1.00 58.50 179 ILE A N 1
ATOM 1448 C CA . ILE A 1 179 ? 3.320 -15.921 -1.643 1.00 58.50 179 ILE A CA 1
ATOM 1449 C C . ILE A 1 179 ? 3.110 -15.628 -0.172 1.00 58.50 179 ILE A C 1
ATOM 1451 O O . ILE A 1 179 ? 2.442 -16.409 0.504 1.00 58.50 179 ILE A O 1
ATOM 1455 N N . PRO A 1 180 ? 3.686 -14.548 0.380 1.00 56.97 180 PRO A N 1
ATOM 1456 C CA . PRO A 1 180 ? 3.297 -14.173 1.723 1.00 56.97 180 PRO A CA 1
ATOM 1457 C C . PRO A 1 180 ? 1.769 -13.970 1.719 1.00 56.97 180 PRO A C 1
ATOM 1459 O O . PRO A 1 180 ? 1.203 -13.469 0.742 1.00 56.97 180 PRO A O 1
ATOM 1462 N N . TYR A 1 181 ? 1.082 -14.347 2.796 1.00 55.62 181 TYR A N 1
ATOM 1463 C CA . TYR A 1 181 ? -0.341 -14.044 2.968 1.00 55.62 181 TYR A CA 1
ATOM 1464 C C . TYR A 1 181 ? -0.544 -12.531 3.112 1.00 55.62 181 TYR A C 1
ATOM 1466 O O . TYR A 1 181 ? 0.194 -11.873 3.859 1.00 55.62 181 TYR A O 1
ATOM 1474 N N . THR A 1 182 ? -1.451 -11.945 2.332 1.00 52.50 182 THR A N 1
ATOM 1475 C CA . THR A 1 182 ? -1.849 -10.531 2.423 1.00 52.50 182 THR A CA 1
ATOM 1476 C C . THR A 1 182 ? -3.040 -10.379 3.350 1.00 52.50 182 THR A C 1
ATOM 1478 O O . THR A 1 182 ? -4.004 -11.129 3.248 1.00 52.50 182 THR A O 1
ATOM 1481 N N . GLY A 1 183 ? -2.956 -9.417 4.267 1.00 53.16 183 GLY A N 1
ATOM 1482 C CA . GLY A 1 183 ? -3.923 -9.206 5.339 1.00 53.16 183 GLY A CA 1
ATOM 1483 C C . GLY A 1 183 ? -3.346 -9.522 6.719 1.00 53.16 183 GLY A C 1
ATOM 1484 O O . GLY A 1 183 ? -2.347 -10.231 6.869 1.00 53.16 183 GLY A O 1
ATOM 1485 N N . LYS A 1 184 ? -3.996 -8.992 7.754 1.00 63.25 184 LYS A N 1
ATOM 1486 C CA . LYS A 1 184 ? -3.655 -9.265 9.151 1.00 63.25 184 LYS A CA 1
ATOM 1487 C C . LYS A 1 184 ? -4.654 -10.251 9.729 1.00 63.25 184 LYS A C 1
ATOM 1489 O O . LYS A 1 184 ? -5.856 -10.010 9.705 1.00 63.25 184 LYS A O 1
ATOM 1494 N N . LYS A 1 185 ? -4.148 -11.348 10.284 1.00 70.31 185 LYS A N 1
ATOM 1495 C CA . LYS A 1 185 ? -4.921 -12.201 11.181 1.00 70.31 185 LYS A CA 1
ATOM 1496 C C . LYS A 1 185 ? -4.435 -11.942 12.604 1.00 70.31 185 LYS A C 1
ATOM 1498 O O . LYS A 1 185 ? -3.235 -11.964 12.873 1.00 70.31 185 LYS A O 1
ATOM 1503 N N . THR A 1 186 ? -5.362 -11.644 13.504 1.00 68.56 186 THR A N 1
ATOM 1504 C CA . THR A 1 186 ? -5.035 -11.296 14.890 1.00 68.56 186 THR A CA 1
ATOM 1505 C C . THR A 1 186 ? -5.063 -12.547 15.760 1.00 68.56 186 THR A C 1
ATOM 1507 O O . THR A 1 186 ? -6.031 -13.307 15.723 1.00 68.56 186 THR A O 1
ATOM 1510 N N . LEU A 1 187 ? -4.025 -12.733 16.576 1.00 74.69 187 LEU A N 1
ATOM 1511 C CA . LEU A 1 187 ? -4.025 -13.681 17.693 1.00 74.69 187 LEU A CA 1
ATOM 1512 C C . LEU A 1 187 ? -4.136 -12.888 18.981 1.00 74.69 187 LEU A C 1
ATOM 1514 O O . LEU A 1 187 ? -3.375 -11.947 19.207 1.00 74.69 187 LEU A O 1
ATOM 1518 N N . LYS A 1 188 ? -5.082 -13.277 19.833 1.00 74.44 188 LYS A N 1
ATOM 1519 C CA . LYS A 1 188 ? -5.131 -12.796 21.210 1.00 74.44 188 LYS A CA 1
ATOM 1520 C C . LYS A 1 188 ? -4.254 -13.726 22.037 1.00 74.44 188 LYS A C 1
ATOM 1522 O O . LYS A 1 188 ? -4.575 -14.901 22.169 1.00 74.44 188 LYS A O 1
ATOM 1527 N N . LEU A 1 189 ? -3.135 -13.195 22.519 1.00 79.56 189 LEU A N 1
ATOM 1528 C CA . LEU A 1 189 ? -2.189 -13.907 23.369 1.00 79.56 189 LEU A CA 1
ATOM 1529 C C . LEU A 1 189 ? -2.278 -13.328 24.780 1.00 79.56 189 LEU A C 1
ATOM 1531 O O . LEU A 1 189 ? -2.170 -12.115 24.963 1.00 79.56 189 LEU A O 1
ATOM 1535 N N . GLU A 1 190 ? -2.463 -14.194 25.765 1.00 79.06 190 GLU A N 1
ATOM 1536 C CA . GLU A 1 190 ? -2.424 -13.830 27.177 1.00 79.06 190 GLU A CA 1
ATOM 1537 C C . GLU A 1 190 ? -0.983 -13.503 27.620 1.00 79.06 190 GLU A C 1
ATOM 1539 O O . GLU A 1 190 ? -0.009 -13.981 27.015 1.00 79.06 190 GLU A O 1
ATOM 1544 N N . PRO A 1 191 ? -0.802 -12.709 28.693 1.00 74.75 191 PRO A N 1
ATOM 1545 C CA . PRO A 1 191 ? 0.506 -12.524 29.314 1.00 74.75 191 PRO A CA 1
ATOM 1546 C C . PRO A 1 191 ? 1.175 -13.881 29.605 1.00 74.75 191 PRO A C 1
ATOM 1548 O O . PRO A 1 191 ? 0.526 -14.793 30.109 1.00 74.75 191 PRO A O 1
ATOM 1551 N N . ALA A 1 192 ? 2.470 -14.008 29.287 1.00 78.25 192 ALA A N 1
ATOM 1552 C CA . ALA A 1 192 ? 3.278 -15.243 29.318 1.00 78.25 192 ALA A CA 1
ATOM 1553 C C . ALA A 1 192 ? 3.091 -16.244 28.155 1.00 78.25 192 ALA A C 1
ATOM 1555 O O . ALA A 1 192 ? 3.834 -17.222 28.088 1.00 78.25 192 ALA A O 1
ATOM 1556 N N . GLN A 1 193 ? 2.190 -15.996 27.195 1.00 79.88 193 GLN A N 1
ATOM 1557 C CA . GLN A 1 193 ? 2.114 -16.790 25.952 1.00 79.88 193 GLN A CA 1
ATOM 1558 C C . GLN A 1 193 ? 3.055 -16.296 24.848 1.00 79.88 193 GLN A C 1
ATOM 1560 O O . GLN A 1 193 ? 3.167 -16.929 23.797 1.00 79.88 193 GLN A O 1
ATOM 1565 N N . TRP A 1 194 ? 3.742 -15.178 25.071 1.00 85.25 194 TRP A N 1
ATOM 1566 C CA . TRP A 1 194 ? 4.733 -14.639 24.153 1.00 85.25 194 TRP A CA 1
ATOM 1567 C C . TRP A 1 194 ? 5.863 -13.939 24.895 1.00 85.25 194 TRP A C 1
ATOM 1569 O O . TRP A 1 194 ? 5.705 -13.489 26.031 1.00 85.25 194 TRP A O 1
ATOM 1579 N N . MET A 1 195 ? 7.009 -13.857 24.232 1.00 82.69 195 MET A N 1
ATOM 1580 C CA . MET A 1 195 ? 8.177 -13.128 24.688 1.00 82.69 195 MET A CA 1
ATOM 1581 C C . MET A 1 195 ? 8.828 -12.394 23.520 1.00 82.69 195 MET A C 1
ATOM 1583 O O . MET A 1 195 ? 8.938 -12.915 22.408 1.00 82.69 195 MET A O 1
ATOM 1587 N N . GLU A 1 196 ? 9.290 -11.185 23.799 1.00 81.94 196 GLU A N 1
ATOM 1588 C CA . GLU A 1 196 ? 10.198 -10.454 22.927 1.00 81.94 196 GLU A CA 1
ATOM 1589 C C . GLU A 1 196 ? 11.633 -10.802 23.287 1.00 81.94 196 GLU A C 1
ATOM 1591 O O . GLU A 1 196 ? 12.018 -10.776 24.456 1.00 81.94 196 GLU A O 1
ATOM 1596 N N . ASN A 1 197 ? 12.438 -11.109 22.278 1.00 76.38 197 ASN A N 1
ATOM 1597 C CA . ASN A 1 197 ? 13.863 -11.303 22.448 1.00 76.38 197 ASN A CA 1
ATOM 1598 C C . ASN A 1 197 ? 14.621 -10.491 21.399 1.00 76.38 197 ASN A C 1
ATOM 1600 O O . ASN A 1 197 ? 14.322 -10.555 20.203 1.00 76.38 197 ASN A O 1
ATOM 1604 N N . ARG A 1 198 ? 15.613 -9.728 21.856 1.00 71.38 198 ARG A N 1
ATOM 1605 C CA . ARG A 1 198 ? 16.513 -8.958 21.004 1.00 71.38 198 ARG A CA 1
ATOM 1606 C C . ARG A 1 198 ? 17.907 -9.540 21.146 1.00 71.38 198 ARG A C 1
ATOM 1608 O O . ARG A 1 198 ? 18.569 -9.355 22.164 1.00 71.38 198 ARG A O 1
ATOM 1615 N N . TRP A 1 199 ? 18.340 -10.248 20.115 1.00 67.88 199 TRP A N 1
ATOM 1616 C CA . TRP A 1 199 ? 19.643 -10.894 20.101 1.00 67.88 199 TRP A CA 1
ATOM 1617 C C . TRP A 1 199 ? 20.725 -9.818 20.008 1.00 67.88 199 TRP A C 1
ATOM 1619 O O . TRP A 1 199 ? 20.831 -9.130 18.996 1.00 67.88 199 TRP A O 1
ATOM 1629 N N . VAL A 1 200 ? 21.498 -9.640 21.082 1.00 64.12 200 VAL A N 1
ATOM 1630 C CA . VAL A 1 200 ? 22.468 -8.537 21.233 1.00 64.12 200 VAL A CA 1
ATOM 1631 C C . VAL A 1 200 ? 23.530 -8.548 20.127 1.00 64.12 200 VAL A C 1
ATOM 1633 O O . VAL A 1 200 ? 23.950 -7.493 19.666 1.00 64.12 200 VAL A O 1
ATOM 1636 N N . GLU A 1 201 ? 23.920 -9.734 19.664 1.00 64.94 201 GLU A N 1
ATOM 1637 C CA . GLU A 1 201 ? 24.992 -9.926 18.680 1.00 64.94 201 GLU A CA 1
ATOM 1638 C C . GLU A 1 201 ? 24.541 -9.672 17.235 1.00 64.94 201 GLU A C 1
ATOM 1640 O O . GLU A 1 201 ? 25.301 -9.139 16.432 1.00 64.94 201 GLU A O 1
ATOM 1645 N N . THR A 1 202 ? 23.299 -10.025 16.896 1.00 60.84 202 THR A N 1
ATOM 1646 C CA . THR A 1 202 ? 22.761 -9.908 15.527 1.00 60.84 202 THR A CA 1
ATOM 1647 C C . THR A 1 202 ? 21.815 -8.723 15.359 1.00 60.84 202 THR A C 1
ATOM 1649 O O . THR A 1 202 ? 21.415 -8.399 14.243 1.00 60.84 202 THR A O 1
ATOM 1652 N N . ASN A 1 203 ? 21.438 -8.075 16.465 1.00 49.62 203 ASN A N 1
ATOM 1653 C CA . ASN A 1 203 ? 20.420 -7.030 16.543 1.00 49.62 203 ASN A CA 1
ATOM 1654 C C . ASN A 1 203 ? 19.055 -7.460 15.966 1.00 49.62 203 ASN A C 1
ATOM 1656 O O . ASN A 1 203 ? 18.220 -6.615 15.639 1.00 49.62 203 ASN A O 1
ATOM 1660 N N . ILE A 1 204 ? 18.822 -8.772 15.850 1.00 61.12 204 ILE A N 1
ATOM 1661 C CA . ILE A 1 204 ? 17.559 -9.331 15.376 1.00 61.12 204 ILE A CA 1
ATOM 1662 C C . ILE A 1 204 ? 16.543 -9.229 16.511 1.00 61.12 204 ILE A C 1
ATOM 1664 O O . ILE A 1 204 ? 16.718 -9.806 17.588 1.00 61.12 204 ILE A O 1
ATOM 1668 N N . TYR A 1 205 ? 15.472 -8.484 16.253 1.00 62.25 205 TYR A N 1
ATOM 1669 C CA . TYR A 1 205 ? 14.271 -8.495 17.076 1.00 62.25 205 TYR A CA 1
ATOM 1670 C C . TYR A 1 205 ? 13.417 -9.700 16.682 1.00 62.25 205 TYR A C 1
ATOM 1672 O O . TYR A 1 205 ? 13.100 -9.896 15.510 1.00 62.25 205 TYR A O 1
ATOM 1680 N N . SER A 1 206 ? 13.071 -10.515 17.670 1.00 68.00 206 SER A N 1
ATOM 1681 C CA . SER A 1 206 ? 12.272 -11.723 17.503 1.00 68.00 206 SER A CA 1
ATOM 1682 C C . SER A 1 206 ? 11.133 -11.730 18.513 1.00 68.00 206 SER A C 1
ATOM 1684 O O . SER A 1 206 ? 11.323 -11.380 19.677 1.00 68.00 206 SER A O 1
ATOM 1686 N N . VAL A 1 207 ? 9.954 -12.146 18.060 1.00 78.19 207 VAL A N 1
ATOM 1687 C CA . VAL A 1 207 ? 8.807 -12.435 18.920 1.00 78.19 207 VAL A CA 1
ATOM 1688 C C . VAL A 1 207 ? 8.597 -13.938 18.877 1.00 78.19 207 VAL A C 1
ATOM 1690 O O . VAL A 1 207 ? 8.408 -14.508 17.804 1.00 78.19 207 VAL A O 1
ATOM 1693 N N . VAL A 1 208 ? 8.658 -14.582 20.037 1.00 78.12 208 VAL A N 1
ATOM 1694 C CA . VAL A 1 208 ? 8.389 -16.015 20.184 1.00 78.12 208 VAL A CA 1
ATOM 1695 C C . VAL A 1 208 ? 7.076 -16.152 20.933 1.00 78.12 208 VAL A C 1
ATOM 1697 O O . VAL A 1 208 ? 6.917 -15.561 21.997 1.00 78.12 208 VAL A O 1
ATOM 1700 N N . CYS A 1 209 ? 6.129 -16.910 20.388 1.00 81.38 209 CYS A N 1
ATOM 1701 C CA . CYS A 1 209 ? 4.848 -17.160 21.036 1.00 81.38 209 CYS A CA 1
ATOM 1702 C C . CYS A 1 209 ? 4.456 -18.634 20.956 1.00 81.38 209 CYS A C 1
ATOM 1704 O O . CYS A 1 209 ? 4.839 -19.344 20.026 1.00 81.38 209 CYS A O 1
ATOM 1706 N N . THR A 1 210 ? 3.683 -19.075 21.943 1.00 79.88 210 THR A N 1
ATOM 1707 C CA . THR A 1 210 ? 3.063 -20.398 21.972 1.00 79.88 210 THR A CA 1
ATOM 1708 C C . THR A 1 210 ? 1.583 -20.220 21.692 1.00 79.88 210 THR A C 1
ATOM 1710 O O . THR A 1 210 ? 0.877 -19.579 22.469 1.00 79.88 210 THR A O 1
ATOM 1713 N N . VAL A 1 211 ? 1.113 -20.794 20.588 1.00 79.38 211 VAL A N 1
ATOM 1714 C CA . VAL A 1 211 ? -0.274 -20.657 20.133 1.00 79.38 211 VAL A CA 1
ATOM 1715 C C . VAL A 1 211 ? -0.912 -22.023 19.966 1.00 79.38 211 VAL A C 1
ATOM 1717 O O . VAL A 1 211 ? -0.279 -22.954 19.469 1.00 79.38 21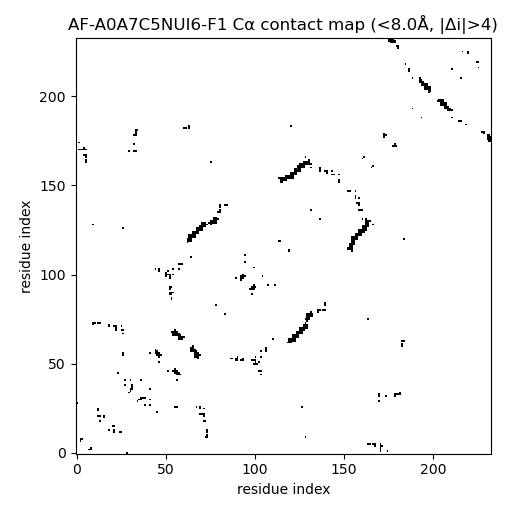1 VAL A O 1
ATOM 1720 N N . ASN A 1 212 ? -2.176 -22.151 20.371 1.00 80.50 212 ASN A N 1
ATOM 1721 C CA . ASN A 1 212 ? -2.945 -23.348 20.066 1.00 80.50 212 ASN A CA 1
ATOM 1722 C C . ASN A 1 212 ? -3.224 -23.373 18.560 1.00 80.50 212 ASN A C 1
ATOM 1724 O O . ASN A 1 212 ? -3.767 -22.416 18.008 1.00 80.50 212 ASN A O 1
ATOM 1728 N N . VAL A 1 213 ? -2.881 -24.479 17.898 1.00 80.38 213 VAL A N 1
ATOM 1729 C CA . VAL A 1 213 ? -3.088 -24.629 16.452 1.00 80.38 213 VAL A CA 1
ATOM 1730 C C . VAL A 1 213 ? -4.549 -24.405 16.053 1.00 80.38 213 VAL A C 1
ATOM 1732 O O . VAL A 1 213 ? -4.809 -23.833 15.003 1.00 80.38 213 VAL A O 1
ATOM 1735 N N . ASN A 1 214 ? -5.512 -24.752 16.913 1.00 82.31 214 ASN A N 1
ATOM 1736 C CA . ASN A 1 214 ? -6.931 -24.531 16.638 1.00 82.31 214 ASN A CA 1
ATOM 1737 C C . ASN A 1 214 ? -7.297 -23.043 16.566 1.00 82.31 214 ASN A C 1
ATOM 1739 O O . ASN A 1 214 ? -8.208 -22.684 15.827 1.00 82.31 214 ASN A O 1
ATOM 1743 N N . ASP A 1 215 ? -6.594 -22.172 17.294 1.00 79.44 215 ASP A N 1
ATOM 1744 C CA . ASP A 1 215 ? -6.830 -20.727 17.227 1.00 79.44 215 ASP A CA 1
ATOM 1745 C C . ASP A 1 215 ? -6.288 -20.128 15.920 1.00 79.44 215 ASP A C 1
ATOM 1747 O O . ASP A 1 215 ? -6.886 -19.191 15.396 1.00 79.44 215 ASP A O 1
ATOM 1751 N N . LEU A 1 216 ? -5.227 -20.715 15.350 1.00 79.88 216 LEU A N 1
ATOM 1752 C CA . LEU A 1 216 ? -4.749 -20.392 13.999 1.00 79.88 216 LEU A CA 1
ATOM 1753 C C . LEU A 1 216 ? -5.699 -20.935 12.927 1.00 79.88 216 LEU A C 1
ATOM 1755 O O . LEU A 1 216 ? -6.021 -20.236 11.974 1.00 79.88 216 LEU A O 1
ATOM 1759 N N . LEU A 1 217 ? -6.177 -22.174 13.079 1.00 80.31 217 LEU A N 1
ATOM 1760 C CA . LEU A 1 217 ? -7.060 -22.808 12.095 1.00 80.31 217 LEU A CA 1
ATOM 1761 C C . LEU A 1 217 ? -8.409 -22.092 11.961 1.00 80.31 217 LEU A C 1
ATOM 1763 O O . LEU A 1 217 ? -8.980 -22.085 10.878 1.00 80.31 217 LEU A O 1
ATOM 1767 N N . ARG A 1 218 ? -8.886 -21.419 13.018 1.00 81.00 218 ARG A N 1
ATOM 1768 C CA . ARG A 1 218 ? -10.088 -20.562 12.972 1.00 81.00 218 ARG A CA 1
ATOM 1769 C C . ARG A 1 218 ? -9.983 -19.384 12.007 1.00 81.00 218 ARG A C 1
ATOM 1771 O O . ARG A 1 218 ? -10.998 -18.767 11.704 1.00 81.00 218 ARG A O 1
ATOM 1778 N N . TRP A 1 219 ? -8.784 -19.033 11.553 1.00 80.06 219 TRP A N 1
ATOM 1779 C CA . TRP A 1 219 ? -8.608 -18.002 10.535 1.00 80.06 219 TRP A CA 1
ATOM 1780 C C . TRP A 1 219 ? -9.110 -18.411 9.155 1.00 80.06 219 TRP A C 1
ATOM 1782 O O . TRP A 1 219 ? -9.283 -17.530 8.309 1.00 80.06 219 TRP A O 1
ATOM 1792 N N . PHE A 1 220 ? -9.303 -19.712 8.942 1.00 82.12 220 PHE A N 1
ATOM 1793 C CA . PHE A 1 220 ? -9.633 -20.297 7.658 1.00 82.12 220 PHE A CA 1
ATOM 1794 C C . PHE A 1 220 ? -11.005 -20.957 7.733 1.00 82.12 220 PHE A C 1
ATOM 1796 O O . PHE A 1 220 ? -11.279 -21.775 8.612 1.00 82.12 220 PHE A O 1
ATOM 1803 N N . ASN A 1 221 ? -11.870 -20.607 6.791 1.00 78.31 221 ASN A N 1
ATOM 1804 C CA . ASN A 1 221 ? -13.194 -21.206 6.656 1.00 78.31 221 ASN A CA 1
ATOM 1805 C C . ASN A 1 221 ? -13.163 -22.456 5.771 1.00 78.31 221 ASN A C 1
ATOM 1807 O O . ASN A 1 221 ? -14.083 -23.272 5.810 1.00 78.31 221 ASN A O 1
ATOM 1811 N N . THR A 1 222 ? -12.117 -22.597 4.956 1.00 78.75 222 THR A N 1
ATOM 1812 C CA . THR A 1 222 ? -11.977 -23.654 3.953 1.00 78.75 222 THR A CA 1
ATOM 1813 C C . THR A 1 222 ? -10.551 -24.200 3.928 1.00 78.75 222 THR A C 1
ATOM 1815 O O . THR A 1 222 ? -9.601 -23.524 4.332 1.00 78.75 222 THR A O 1
ATOM 1818 N N . TRP A 1 223 ? -10.376 -25.438 3.459 1.00 76.44 223 TRP A N 1
ATOM 1819 C CA . TRP A 1 223 ? -9.041 -26.035 3.359 1.00 76.44 223 TRP A CA 1
ATOM 1820 C C . TRP A 1 223 ? -8.207 -25.343 2.270 1.00 76.44 223 TRP A C 1
ATOM 1822 O O . TRP A 1 223 ? -6.998 -25.197 2.422 1.00 76.44 223 TRP A O 1
ATOM 1832 N N . GLU A 1 224 ? -8.853 -24.828 1.220 1.00 73.25 224 GLU A N 1
ATOM 1833 C CA . GLU A 1 224 ? -8.223 -24.054 0.151 1.00 73.25 224 GLU A CA 1
ATOM 1834 C C . GLU A 1 224 ? -7.622 -22.734 0.663 1.00 73.25 224 GLU A C 1
ATOM 1836 O O . GLU A 1 224 ? -6.671 -22.206 0.087 1.00 73.25 224 GLU A O 1
ATOM 1841 N N . GLU A 1 225 ? -8.173 -22.144 1.727 1.00 73.25 225 GLU A N 1
ATOM 1842 C CA . GLU A 1 225 ? -7.578 -20.973 2.384 1.00 73.25 225 GLU A CA 1
ATOM 1843 C C . GLU A 1 225 ? -6.317 -21.335 3.175 1.00 73.25 225 GLU A C 1
ATOM 1845 O O . GLU A 1 225 ? -5.354 -20.572 3.144 1.00 73.25 225 GLU A O 1
ATOM 1850 N N . ILE A 1 226 ? -6.298 -22.503 3.825 1.00 72.12 226 ILE A N 1
ATOM 1851 C CA . ILE A 1 226 ? -5.118 -23.016 4.538 1.00 72.12 226 ILE A CA 1
ATOM 1852 C C . ILE A 1 226 ? -3.983 -23.272 3.545 1.00 72.12 226 ILE A C 1
ATOM 1854 O O . ILE A 1 226 ? -2.851 -22.849 3.770 1.00 72.12 226 ILE A O 1
ATOM 1858 N N . ASP A 1 227 ? -4.297 -23.931 2.432 1.00 66.94 227 ASP A N 1
ATOM 1859 C CA . ASP A 1 227 ? -3.328 -24.260 1.390 1.00 66.94 227 ASP A CA 1
ATOM 1860 C C . ASP A 1 227 ? -2.726 -22.981 0.780 1.00 66.94 227 ASP A C 1
ATOM 1862 O O . ASP A 1 227 ? -1.509 -22.813 0.734 1.00 66.94 227 ASP A O 1
ATOM 1866 N N . ARG A 1 228 ? -3.567 -21.985 0.470 1.00 66.25 228 ARG A N 1
ATOM 1867 C CA . ARG A 1 228 ? -3.110 -20.657 0.018 1.00 66.25 228 ARG A CA 1
ATOM 1868 C C . ARG A 1 228 ? -2.301 -19.886 1.064 1.00 66.25 228 ARG A C 1
ATOM 1870 O O . ARG A 1 228 ? -1.483 -19.053 0.686 1.00 66.25 228 ARG A O 1
ATOM 1877 N N . PHE A 1 229 ? -2.536 -20.116 2.355 1.00 66.12 229 PHE A N 1
ATOM 1878 C CA . PHE A 1 229 ? -1.808 -19.455 3.440 1.00 66.12 229 PHE A CA 1
ATOM 1879 C C . PHE A 1 229 ? -0.426 -20.070 3.694 1.00 66.12 229 PHE A C 1
ATOM 1881 O O . PHE A 1 229 ? 0.506 -19.354 4.055 1.00 66.12 229 PHE A O 1
ATOM 1888 N N . LEU A 1 230 ? -0.294 -21.391 3.532 1.00 55.25 230 LEU A N 1
ATOM 1889 C CA . LEU A 1 230 ? 0.917 -22.153 3.860 1.00 55.25 230 LEU A CA 1
ATOM 1890 C C . LEU A 1 230 ? 1.861 -22.374 2.670 1.00 55.25 230 LEU A C 1
ATOM 1892 O O . LEU A 1 230 ? 3.005 -22.790 2.875 1.00 55.25 230 LEU A O 1
ATOM 1896 N N . GLN A 1 231 ? 1.417 -22.131 1.436 1.00 47.94 231 GLN A N 1
ATOM 1897 C CA . GLN A 1 231 ? 2.189 -22.526 0.262 1.00 47.94 231 GLN A CA 1
ATOM 1898 C C . GLN A 1 231 ? 3.418 -21.646 -0.022 1.00 47.94 231 GLN A C 1
ATOM 1900 O O . GLN A 1 231 ? 3.335 -20.474 -0.389 1.00 47.94 231 GLN A O 1
ATOM 1905 N N . LYS A 1 232 ? 4.578 -22.313 0.042 1.00 43.66 232 LYS A N 1
ATOM 1906 C CA . LYS A 1 232 ? 5.495 -22.392 -1.104 1.00 43.66 232 LYS A CA 1
ATOM 1907 C C . LYS A 1 232 ? 4.769 -23.113 -2.244 1.00 43.66 232 LYS A C 1
ATOM 1909 O O . LYS A 1 232 ? 4.319 -24.235 -2.017 1.00 43.66 232 LYS A O 1
ATOM 1914 N N . MET A 1 233 ? 4.668 -22.505 -3.421 1.00 37.97 233 MET A N 1
ATOM 1915 C CA . MET A 1 233 ? 4.444 -23.260 -4.662 1.00 37.97 233 MET A CA 1
ATOM 1916 C C . MET A 1 233 ? 5.735 -23.938 -5.116 1.00 37.97 233 MET A C 1
ATOM 1918 O O . MET A 1 233 ? 6.804 -23.298 -4.995 1.00 37.97 233 MET A O 1
#

Mean predicted aligned error: 8.52 Å

Radius of gyration: 18.52 Å; Cα contacts (8 Å, |Δi|>4): 332; chains: 1; bounding box: 44×43×52 Å